Protein AF-A0A3Q4I3G1-F1 (afdb_monomer)

Mean predicted aligned error: 15.42 Å

Organism: Neolamprologus brichardi (NCBI:txid32507)

InterPro domains:
  IPR028288 SCAR/WAVE family [PTHR12902] (1-182)

Secondary structure (DSSP, 8-state):
--------S-S-SS-SPPPTT-S-HHHHHHHHHHHHHHHHHHHHHHHHHHHHHHHHHHHHHHHHHHHHHHHHHHHHHHHHHT--TTT----HHHHHHSPPP---------TTSGGG--HHHHHHHHHSPPPP-GGGGGGG-TT---GGGGT--TTHHHHHHHHHHHHHHHHHHHHHHHHHH----------------------STTHHHHHHHHHHHHTTTSSSSSSSSSSSSSSS--

Sequence (238 aa):
MPLVKRIIEPRYLCRGSLPDGVASELECVTNSTLAAVIKQLGGLSRHAEDIFGELFTEANSFYLRMNSLQERVDLLAVKVTQLDSTVEEVSLQDINMRKAFRSSTIQDQQVVSRSSIPNPALEMYQRCDKPPPLNILTAYRDDKKAGLKFYTDPSYFFSLWKEKMLQATENKRKEKRRQKVHPSIFIQPYSPTHPCIQPRSSISTLCTCLFHCLERFLNVASVTQFTANCTKSASASH

pLDDT: mean 79.56, std 21.85, range [27.33, 98.62]

Structure (mmCIF, N/CA/C/O backbone):
data_AF-A0A3Q4I3G1-F1
#
_entry.id   AF-A0A3Q4I3G1-F1
#
loop_
_atom_site.group_PDB
_atom_site.id
_atom_site.type_symbol
_atom_site.label_atom_id
_atom_site.label_alt_id
_atom_site.label_comp_id
_atom_site.label_asym_id
_atom_site.lab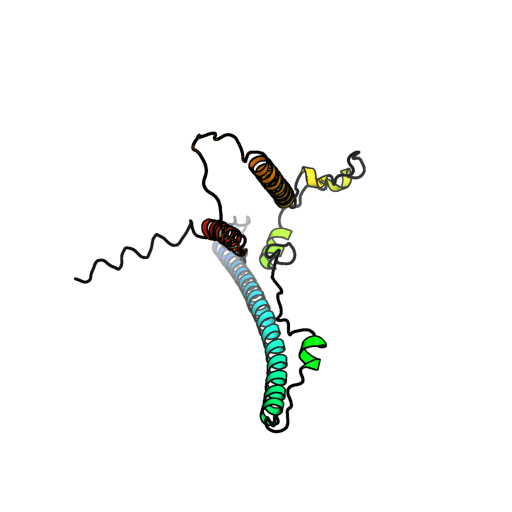el_entity_id
_atom_site.label_seq_id
_atom_site.pdbx_PDB_ins_code
_atom_site.Cartn_x
_atom_site.Cartn_y
_atom_site.Cartn_z
_atom_site.occupancy
_atom_site.B_iso_or_equiv
_atom_site.auth_seq_id
_atom_site.auth_comp_id
_atom_site.auth_asym_id
_atom_site.auth_atom_id
_atom_site.pdbx_PDB_model_num
ATOM 1 N N . MET A 1 1 ? 6.841 13.617 2.177 1.00 44.31 1 MET A N 1
ATOM 2 C CA . MET A 1 1 ? 7.804 13.397 1.076 1.00 44.31 1 MET A CA 1
ATOM 3 C C . MET A 1 1 ? 7.066 12.687 -0.055 1.00 44.31 1 MET A C 1
ATOM 5 O O . MET A 1 1 ? 6.584 11.587 0.194 1.00 44.31 1 MET A O 1
ATOM 9 N N . PRO A 1 2 ? 6.865 13.300 -1.233 1.00 50.22 2 PRO A N 1
ATOM 10 C CA . PRO A 1 2 ? 6.182 12.629 -2.333 1.00 50.22 2 PRO A CA 1
ATOM 11 C C . PRO A 1 2 ? 7.134 11.601 -2.956 1.00 50.22 2 PRO A C 1
ATOM 13 O O . PRO A 1 2 ? 8.110 11.957 -3.609 1.00 50.22 2 PRO A O 1
ATOM 16 N N . LEU A 1 3 ? 6.883 10.317 -2.706 1.00 57.69 3 LEU A N 1
ATOM 17 C CA . LEU A 1 3 ? 7.555 9.236 -3.422 1.00 57.69 3 LEU A CA 1
ATOM 18 C C . LEU A 1 3 ? 6.971 9.195 -4.836 1.00 57.69 3 LEU A C 1
ATOM 20 O O . LEU A 1 3 ? 5.753 9.097 -4.988 1.00 57.69 3 LEU A O 1
ATOM 24 N N . VAL A 1 4 ? 7.816 9.295 -5.863 1.00 59.19 4 VAL A N 1
ATOM 25 C CA . VAL A 1 4 ? 7.394 9.084 -7.253 1.00 59.19 4 VAL A CA 1
ATOM 26 C C . VAL A 1 4 ? 6.940 7.633 -7.357 1.00 59.19 4 VAL A C 1
ATOM 28 O O . VAL A 1 4 ? 7.759 6.721 -7.321 1.00 59.19 4 VAL A O 1
ATOM 31 N N . LYS A 1 5 ? 5.623 7.413 -7.389 1.00 66.94 5 LYS A N 1
ATOM 32 C CA . LYS A 1 5 ? 5.064 6.065 -7.257 1.00 66.94 5 LYS A CA 1
ATOM 33 C C . LYS A 1 5 ? 5.254 5.240 -8.526 1.00 66.94 5 LYS A C 1
ATOM 35 O O . LYS A 1 5 ? 5.417 4.040 -8.422 1.00 66.94 5 LYS A O 1
ATOM 40 N N . ARG A 1 6 ? 5.208 5.840 -9.716 1.00 82.06 6 ARG A N 1
ATOM 41 C CA . ARG A 1 6 ? 5.031 5.090 -10.967 1.00 82.06 6 ARG A CA 1
ATOM 42 C C . ARG A 1 6 ? 5.918 5.675 -12.064 1.00 82.06 6 ARG A C 1
ATOM 44 O O . ARG A 1 6 ? 5.762 6.838 -12.425 1.00 82.06 6 ARG A O 1
ATOM 51 N N . ILE A 1 7 ? 6.883 4.886 -12.536 1.00 85.69 7 ILE A N 1
ATOM 52 C CA . ILE A 1 7 ? 7.826 5.266 -13.598 1.00 85.69 7 ILE A CA 1
ATOM 53 C C . ILE A 1 7 ? 7.408 4.547 -14.881 1.00 85.69 7 ILE A C 1
ATOM 55 O O . ILE A 1 7 ? 7.110 3.354 -14.855 1.00 85.69 7 ILE A O 1
ATOM 59 N N . ILE A 1 8 ? 7.368 5.277 -15.996 1.00 90.00 8 ILE A N 1
ATOM 60 C CA . ILE A 1 8 ? 7.128 4.713 -17.326 1.00 90.00 8 ILE A CA 1
ATOM 61 C C . ILE A 1 8 ? 8.481 4.551 -18.024 1.00 90.00 8 ILE A C 1
ATOM 63 O O . ILE A 1 8 ? 9.252 5.507 -18.132 1.00 90.00 8 ILE A O 1
ATOM 67 N N . GLU A 1 9 ? 8.761 3.338 -18.492 1.00 88.50 9 GLU A N 1
ATOM 68 C CA . GLU A 1 9 ? 9.973 2.992 -19.236 1.00 88.50 9 GLU A CA 1
ATOM 69 C C . GLU A 1 9 ? 9.622 2.645 -20.694 1.00 88.50 9 GLU A C 1
ATOM 71 O O . GLU A 1 9 ? 8.592 2.010 -20.931 1.00 88.50 9 GLU A O 1
ATOM 76 N N . PRO A 1 10 ? 10.462 3.017 -21.679 1.00 92.00 10 PRO A N 1
ATOM 77 C CA . PRO A 1 10 ? 11.698 3.800 -21.563 1.00 92.00 10 PRO A CA 1
ATOM 78 C C . PRO A 1 10 ? 11.427 5.301 -21.375 1.00 92.00 10 PRO A C 1
ATOM 80 O O . PRO A 1 10 ? 10.492 5.842 -21.950 1.00 92.00 10 PRO A O 1
ATOM 83 N N . ARG A 1 11 ? 12.266 6.014 -20.608 1.00 88.12 11 ARG A N 1
ATOM 84 C CA . ARG A 1 11 ? 12.101 7.470 -20.388 1.00 88.12 11 ARG A CA 1
ATOM 85 C C . ARG A 1 11 ? 12.493 8.316 -21.604 1.00 88.12 11 ARG A C 1
ATOM 87 O O . ARG A 1 11 ? 11.951 9.399 -21.804 1.00 88.12 11 ARG A O 1
ATOM 94 N N . TYR A 1 12 ? 13.449 7.835 -22.393 1.00 90.31 12 TYR A N 1
ATOM 95 C CA . TYR A 1 12 ? 13.946 8.502 -23.592 1.00 90.31 12 TYR A CA 1
ATOM 96 C C . TYR A 1 12 ? 13.638 7.640 -24.809 1.00 90.31 12 TYR A C 1
ATOM 98 O O . TYR A 1 12 ? 13.914 6.444 -24.792 1.00 90.31 12 TYR A O 1
ATOM 106 N N . LEU A 1 13 ? 13.088 8.253 -25.854 1.00 89.06 13 LEU A N 1
ATOM 107 C CA . LEU A 1 13 ? 12.623 7.532 -27.038 1.00 89.06 13 LEU A CA 1
ATOM 108 C C . LEU A 1 13 ? 13.680 7.451 -28.152 1.00 89.06 13 LEU A C 1
ATOM 110 O O . LEU A 1 13 ? 13.726 6.460 -28.868 1.00 89.06 13 LEU A O 1
ATOM 114 N N . CYS A 1 14 ? 14.549 8.463 -28.273 1.00 83.94 14 CYS A N 1
ATOM 115 C CA . CYS A 1 14 ? 15.429 8.641 -29.442 1.00 83.94 14 CYS A CA 1
ATOM 116 C C . CYS A 1 14 ? 16.886 8.980 -29.065 1.00 83.94 14 CYS A C 1
ATOM 118 O O . CYS A 1 14 ? 17.527 9.775 -29.742 1.00 83.94 14 CYS A O 1
ATOM 120 N N . ARG A 1 15 ? 17.405 8.471 -27.936 1.00 84.56 15 ARG A N 1
ATOM 121 C CA . ARG A 1 15 ? 18.767 8.803 -27.447 1.00 84.56 15 ARG A CA 1
ATOM 122 C C . ARG A 1 15 ? 19.815 7.699 -27.651 1.00 84.56 15 ARG A C 1
ATOM 124 O O . ARG A 1 15 ? 20.942 7.860 -27.197 1.00 84.56 15 ARG A O 1
ATOM 131 N N . GLY A 1 16 ? 19.443 6.580 -28.270 1.00 81.81 16 GLY A N 1
ATOM 132 C CA . GLY A 1 16 ? 20.359 5.469 -28.544 1.00 81.81 16 GLY A CA 1
ATOM 133 C C . GLY A 1 16 ? 21.156 5.681 -29.830 1.00 81.81 16 GLY A C 1
ATOM 134 O O . GLY A 1 16 ? 20.670 6.332 -30.752 1.00 81.81 16 GLY A O 1
ATOM 135 N N . SER A 1 17 ? 22.361 5.113 -29.892 1.00 85.38 17 SER A N 1
ATOM 136 C CA . SER A 1 17 ? 23.103 4.974 -31.146 1.00 85.38 17 SER A CA 1
ATOM 137 C C . SER A 1 17 ? 22.384 3.999 -32.076 1.00 85.38 17 SER A C 1
ATOM 139 O O . SER A 1 17 ? 21.820 3.000 -31.620 1.00 85.38 17 SER A O 1
ATOM 141 N N . LEU A 1 18 ? 22.419 4.281 -33.376 1.00 87.38 18 LEU A N 1
ATOM 142 C CA . LEU A 1 18 ? 21.911 3.359 -34.383 1.00 87.38 18 LEU A CA 1
ATOM 143 C C . LEU A 1 18 ? 22.889 2.193 -34.587 1.00 87.38 18 LEU A C 1
ATOM 145 O O . LEU A 1 18 ? 24.092 2.378 -34.404 1.00 87.38 18 LEU A O 1
ATOM 149 N N . PRO A 1 19 ? 22.391 0.994 -34.929 1.00 87.31 19 PRO A N 1
ATOM 150 C CA . PRO A 1 19 ? 23.249 -0.111 -35.330 1.00 87.31 19 PRO A CA 1
ATOM 151 C C . PRO A 1 19 ? 23.923 0.174 -36.682 1.00 87.31 19 PRO A C 1
ATOM 153 O O . PRO A 1 19 ? 23.347 0.845 -37.539 1.00 87.31 19 PRO A O 1
ATOM 156 N N . ASP A 1 20 ? 25.128 -0.359 -36.881 1.00 87.94 20 ASP A N 1
ATOM 157 C CA . ASP A 1 20 ? 25.875 -0.198 -38.132 1.00 87.94 20 ASP A CA 1
ATOM 158 C C . ASP A 1 20 ? 25.196 -0.948 -39.295 1.00 87.94 20 ASP A C 1
ATOM 160 O O . ASP A 1 20 ? 24.651 -2.040 -39.119 1.00 87.94 20 ASP A O 1
ATOM 164 N N . GLY A 1 21 ? 25.252 -0.381 -40.507 1.00 88.12 21 GLY A N 1
ATOM 165 C CA . GLY A 1 21 ? 24.750 -1.029 -41.730 1.00 88.12 21 GLY A CA 1
ATOM 166 C C . GLY A 1 21 ? 23.242 -0.892 -41.987 1.00 88.12 21 GLY A C 1
ATOM 167 O O . GLY A 1 21 ? 22.682 -1.653 -42.775 1.00 88.12 21 GLY A O 1
ATOM 168 N N . VAL A 1 22 ? 22.569 0.063 -41.340 1.00 89.38 22 VAL A N 1
ATOM 169 C CA . VAL A 1 22 ? 21.143 0.348 -41.566 1.00 89.38 22 VAL A CA 1
ATOM 170 C C . VAL A 1 22 ? 20.927 1.022 -42.926 1.00 89.38 22 VAL A C 1
ATOM 172 O O . VAL A 1 22 ? 21.578 2.009 -43.249 1.00 89.38 22 VAL A O 1
ATOM 175 N N . ALA A 1 23 ? 19.962 0.522 -43.706 1.00 87.31 23 ALA A N 1
ATOM 176 C CA . ALA A 1 23 ? 19.646 1.055 -45.035 1.00 87.31 23 ALA A CA 1
ATOM 177 C C . ALA A 1 23 ? 19.057 2.482 -45.007 1.00 87.31 23 ALA A C 1
ATOM 179 O O . ALA A 1 23 ? 19.348 3.286 -45.887 1.00 87.31 23 ALA A O 1
ATOM 180 N N . SER A 1 24 ? 18.233 2.795 -44.000 1.00 93.06 24 SER A N 1
ATOM 181 C CA . SER A 1 24 ? 17.630 4.115 -43.778 1.00 93.06 24 SER A CA 1
ATOM 182 C C . SER A 1 24 ? 17.644 4.460 -42.289 1.00 93.06 24 SER A C 1
ATOM 184 O O . SER A 1 24 ? 16.860 3.931 -41.496 1.00 93.06 24 SER A O 1
ATOM 186 N N . GLU A 1 25 ? 18.558 5.345 -41.892 1.00 92.44 25 GLU A N 1
ATOM 187 C CA . GLU A 1 25 ? 18.710 5.766 -40.495 1.00 92.44 25 GLU A CA 1
ATOM 188 C C . GLU A 1 25 ? 17.431 6.417 -39.950 1.00 92.44 25 GLU A C 1
ATOM 190 O O . GLU A 1 25 ? 16.988 6.096 -38.847 1.00 92.44 25 GLU A O 1
ATOM 195 N N . LEU A 1 26 ? 16.788 7.282 -40.742 1.00 92.88 26 LEU A N 1
ATOM 196 C CA . LEU A 1 26 ? 15.572 7.992 -40.338 1.00 92.88 26 LEU A CA 1
ATOM 197 C C . LEU A 1 26 ? 14.396 7.038 -40.089 1.00 92.88 26 LEU A C 1
ATOM 199 O O . LEU A 1 26 ? 13.652 7.198 -39.116 1.00 92.88 26 LEU A O 1
ATOM 203 N N . GLU A 1 27 ? 14.232 6.042 -40.960 1.00 93.25 27 GLU A N 1
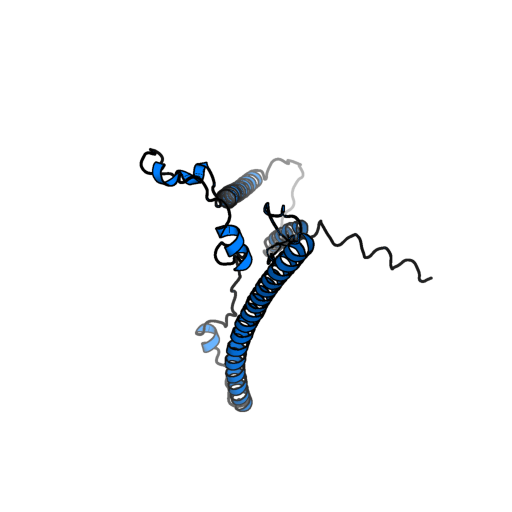ATOM 204 C CA . GLU A 1 27 ? 13.209 5.009 -40.803 1.00 93.25 27 GLU A CA 1
ATOM 205 C C . GLU A 1 27 ? 13.474 4.174 -39.546 1.00 93.25 27 GLU A C 1
ATOM 207 O O . GLU A 1 27 ? 12.564 3.955 -38.744 1.00 93.25 27 GLU A O 1
ATOM 212 N N . CYS A 1 28 ? 14.732 3.786 -39.314 1.00 91.62 28 CYS A N 1
ATOM 213 C CA . CYS A 1 28 ? 15.130 3.030 -38.130 1.00 91.62 28 CYS A CA 1
ATOM 214 C C . CYS A 1 28 ? 14.863 3.800 -36.826 1.00 91.62 28 CYS A C 1
ATOM 216 O O . CYS A 1 28 ? 14.272 3.239 -35.895 1.00 91.62 28 CYS A O 1
ATOM 218 N N . VAL A 1 29 ? 15.224 5.089 -36.762 1.00 93.69 29 VAL A N 1
ATOM 219 C CA . VAL A 1 29 ? 14.925 5.950 -35.603 1.00 93.69 29 VAL A CA 1
ATOM 220 C C . VAL A 1 29 ? 13.421 6.052 -35.397 1.00 93.69 29 VAL A C 1
ATOM 222 O O . VAL A 1 29 ? 12.948 5.887 -34.272 1.00 93.69 29 VAL A O 1
ATOM 225 N N . THR A 1 30 ? 12.654 6.295 -36.460 1.00 93.88 30 THR A N 1
ATOM 226 C CA . THR A 1 30 ? 11.202 6.490 -36.366 1.00 93.88 30 THR A CA 1
ATOM 227 C C . THR A 1 30 ? 10.511 5.216 -35.889 1.00 93.88 30 THR A C 1
ATOM 229 O O . THR A 1 30 ? 9.729 5.267 -34.941 1.00 93.88 30 THR A O 1
ATOM 232 N N . ASN A 1 31 ? 10.853 4.057 -36.452 1.00 93.69 31 ASN A N 1
ATOM 233 C CA . ASN A 1 31 ? 10.288 2.777 -36.031 1.00 93.69 31 ASN A CA 1
ATOM 234 C C . ASN A 1 31 ? 10.673 2.420 -34.582 1.00 93.69 31 ASN A C 1
ATOM 236 O O . ASN A 1 31 ? 9.822 2.019 -33.787 1.00 93.69 31 ASN A O 1
ATOM 240 N N . SER A 1 32 ? 11.932 2.650 -34.192 1.00 92.56 32 SER A N 1
ATOM 241 C CA . SER A 1 32 ? 12.393 2.439 -32.809 1.00 92.56 32 SER A CA 1
ATOM 242 C C . SER A 1 32 ? 11.671 3.355 -31.819 1.00 92.56 32 SER A C 1
ATOM 244 O O . SER A 1 32 ? 11.283 2.928 -30.730 1.00 92.56 32 SER A O 1
ATOM 246 N N . THR A 1 33 ? 11.438 4.605 -32.222 1.00 95.06 33 THR A N 1
ATOM 247 C CA . THR A 1 33 ? 10.689 5.601 -31.449 1.00 95.06 33 THR A CA 1
ATOM 248 C C . THR A 1 33 ? 9.238 5.168 -31.274 1.00 95.06 33 THR A C 1
ATOM 250 O O . THR A 1 33 ? 8.740 5.169 -30.151 1.00 95.06 33 THR A O 1
ATOM 253 N N . LEU A 1 34 ? 8.569 4.737 -32.348 1.00 96.38 34 LEU A N 1
ATOM 254 C CA . LEU A 1 34 ? 7.192 4.239 -32.294 1.00 96.38 34 LEU A CA 1
ATOM 255 C C . LEU A 1 34 ? 7.076 3.006 -31.390 1.00 96.38 34 LEU A C 1
ATOM 257 O O . LEU A 1 34 ? 6.207 2.965 -30.521 1.00 96.38 34 LEU A O 1
ATOM 261 N N . ALA A 1 35 ? 7.992 2.043 -31.512 1.00 95.12 35 ALA A N 1
ATOM 262 C CA . ALA A 1 35 ? 8.033 0.879 -30.629 1.00 95.12 35 ALA A CA 1
ATOM 263 C C . ALA A 1 35 ? 8.228 1.278 -29.153 1.00 95.12 35 ALA A C 1
ATOM 265 O O . ALA A 1 35 ? 7.596 0.713 -28.258 1.00 95.12 35 ALA A O 1
ATOM 266 N N . ALA A 1 36 ? 9.078 2.271 -28.881 1.00 95.44 36 ALA A N 1
ATOM 267 C CA . ALA A 1 36 ? 9.289 2.801 -27.539 1.00 95.44 36 ALA A CA 1
ATOM 268 C C . ALA A 1 36 ? 8.048 3.536 -26.994 1.00 95.44 36 ALA A C 1
ATOM 270 O O . ALA A 1 36 ? 7.708 3.345 -25.827 1.00 95.44 36 ALA A O 1
ATOM 271 N N . VAL A 1 37 ? 7.325 4.296 -27.824 1.00 97.00 37 VAL A N 1
ATOM 272 C CA . VAL A 1 37 ? 6.040 4.922 -27.456 1.00 97.00 37 VAL A CA 1
ATOM 273 C C . VAL A 1 37 ? 4.991 3.862 -27.123 1.00 97.00 37 VAL A C 1
ATOM 275 O O . VAL A 1 37 ? 4.319 3.972 -26.102 1.00 97.00 37 VAL A O 1
ATOM 278 N N . ILE A 1 38 ? 4.887 2.793 -27.919 1.00 97.00 38 ILE A N 1
ATOM 279 C CA . ILE A 1 38 ? 3.968 1.678 -27.637 1.00 97.00 38 ILE A CA 1
ATOM 280 C C . ILE A 1 38 ? 4.290 1.044 -26.273 1.00 97.00 38 ILE A C 1
ATOM 282 O O . ILE A 1 38 ? 3.381 0.786 -25.483 1.00 97.00 38 ILE A O 1
ATOM 286 N N . LYS A 1 39 ? 5.577 0.863 -25.940 1.00 96.12 39 LYS A N 1
ATOM 287 C CA . LYS A 1 39 ? 5.995 0.393 -24.605 1.00 96.12 39 LYS A CA 1
ATOM 288 C C . LYS A 1 39 ? 5.588 1.363 -23.493 1.00 96.12 39 LYS A C 1
ATOM 290 O O . LYS A 1 39 ? 5.083 0.915 -22.464 1.00 96.12 39 LYS A O 1
ATOM 295 N N . GLN A 1 40 ? 5.754 2.672 -23.701 1.00 96.31 40 GLN A N 1
ATOM 296 C CA . GLN A 1 40 ? 5.316 3.680 -22.732 1.00 96.31 40 GLN A CA 1
ATOM 297 C C . GLN A 1 40 ? 3.802 3.627 -22.493 1.00 96.31 40 GLN A C 1
ATOM 299 O O . GLN A 1 40 ? 3.369 3.693 -21.343 1.00 96.31 40 GLN A O 1
ATOM 304 N N . LEU A 1 41 ? 3.004 3.465 -23.554 1.00 97.19 41 LEU A N 1
ATOM 305 C CA . LEU A 1 41 ? 1.551 3.315 -23.450 1.00 97.19 41 LEU A CA 1
ATOM 306 C C . LEU A 1 41 ? 1.168 2.049 -22.676 1.00 97.19 41 LEU A C 1
ATOM 308 O O . LEU A 1 41 ? 0.315 2.123 -21.798 1.00 97.19 41 LEU A O 1
ATOM 312 N N . GLY A 1 42 ? 1.848 0.923 -22.908 1.00 96.56 42 GLY A N 1
ATOM 313 C CA . GLY A 1 42 ? 1.654 -0.291 -22.105 1.00 96.56 42 GLY A CA 1
ATOM 314 C C . GLY A 1 42 ? 1.965 -0.076 -20.618 1.00 96.56 42 GLY A C 1
ATOM 315 O O . GLY A 1 42 ? 1.194 -0.490 -19.752 1.00 96.56 42 GLY A O 1
ATOM 316 N N . GLY A 1 43 ? 3.054 0.637 -20.308 1.00 94.12 43 GLY A N 1
ATOM 317 C CA . GLY A 1 43 ? 3.388 1.029 -18.935 1.00 94.12 43 GLY A CA 1
ATOM 318 C C . GLY A 1 43 ? 2.336 1.945 -18.302 1.00 94.12 43 GLY A C 1
ATOM 319 O O . GLY A 1 43 ? 1.979 1.761 -17.141 1.00 94.12 43 GLY A O 1
ATOM 320 N N . LEU A 1 44 ? 1.801 2.901 -19.066 1.00 95.38 44 LEU A N 1
ATOM 321 C CA . LEU A 1 44 ? 0.712 3.774 -18.627 1.00 95.38 44 LEU A CA 1
ATOM 322 C C . LEU A 1 44 ? -0.569 2.983 -18.326 1.00 95.38 44 LEU A C 1
ATOM 324 O O . LEU A 1 44 ? -1.177 3.207 -17.282 1.00 95.38 44 LEU A O 1
ATOM 328 N N . SER A 1 45 ? -0.957 2.052 -19.202 1.00 97.19 45 SER A N 1
ATOM 329 C CA . SER A 1 45 ? -2.131 1.194 -19.005 1.00 97.19 45 SER A CA 1
ATOM 330 C C . SER A 1 45 ? -2.011 0.344 -17.743 1.00 97.19 45 SER A C 1
ATOM 332 O O . SER A 1 45 ? -2.948 0.319 -16.951 1.00 97.19 45 SER A O 1
ATOM 334 N N . ARG A 1 46 ? -0.844 -0.267 -17.498 1.00 93.75 46 ARG A N 1
ATOM 335 C CA . ARG A 1 46 ? -0.581 -1.007 -16.253 1.00 93.75 46 ARG A CA 1
ATOM 336 C C 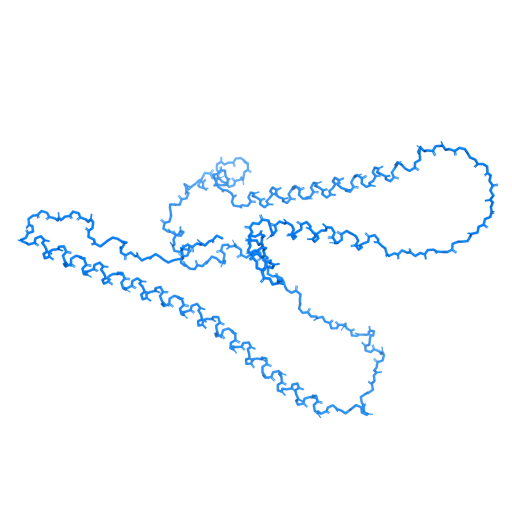. ARG A 1 46 ? -0.705 -0.110 -15.019 1.00 93.75 46 ARG A C 1
ATOM 338 O O . ARG A 1 46 ? -1.345 -0.477 -14.042 1.00 93.75 46 ARG A O 1
ATOM 345 N N . HIS A 1 47 ? -0.138 1.096 -15.064 1.00 92.75 47 HIS A N 1
ATOM 346 C CA . HIS A 1 47 ? -0.250 2.047 -13.952 1.00 92.75 47 HIS A CA 1
ATOM 347 C C . HIS A 1 47 ? -1.694 2.481 -13.692 1.00 92.75 47 HIS A C 1
ATOM 349 O O . HIS A 1 47 ? -2.061 2.703 -12.539 1.00 92.75 47 HIS A O 1
ATOM 355 N N . ALA A 1 48 ? -2.500 2.624 -14.745 1.00 95.38 48 ALA A N 1
ATOM 356 C CA . ALA A 1 48 ? -3.920 2.918 -14.620 1.00 95.38 48 ALA A CA 1
ATOM 357 C C . ALA A 1 48 ? -4.679 1.745 -13.982 1.00 95.38 48 ALA A C 1
ATOM 359 O O . ALA A 1 48 ? -5.455 1.972 -13.056 1.00 95.38 48 ALA A O 1
ATOM 360 N N . GLU A 1 49 ? -4.415 0.511 -14.421 1.00 94.81 49 GLU A N 1
ATOM 361 C CA . GLU A 1 49 ? -4.969 -0.710 -13.824 1.00 94.81 49 GLU A CA 1
ATOM 362 C C . GLU A 1 49 ? -4.673 -0.782 -12.322 1.00 94.81 49 GLU A C 1
ATOM 364 O O . GLU A 1 49 ? -5.602 -0.929 -11.532 1.00 94.81 49 GLU A O 1
ATOM 369 N N . ASP A 1 50 ? -3.419 -0.571 -11.913 1.00 92.69 50 ASP A N 1
ATOM 370 C CA . ASP A 1 50 ? -3.034 -0.583 -10.497 1.00 92.69 50 ASP A CA 1
ATOM 371 C C . ASP A 1 50 ? -3.806 0.469 -9.681 1.00 92.69 50 ASP A C 1
ATOM 373 O O . ASP A 1 50 ? -4.281 0.189 -8.580 1.00 92.69 50 ASP A O 1
ATOM 377 N N . ILE A 1 51 ? -3.950 1.694 -10.207 1.00 93.25 51 ILE A N 1
ATOM 378 C CA . ILE A 1 51 ? -4.678 2.779 -9.527 1.00 93.25 51 ILE A CA 1
ATOM 379 C C . ILE A 1 51 ? -6.156 2.423 -9.374 1.00 93.25 51 ILE A C 1
ATOM 381 O O . ILE A 1 51 ? -6.716 2.561 -8.286 1.00 93.25 51 ILE A O 1
ATOM 385 N N . PHE A 1 52 ? -6.800 1.981 -10.453 1.00 96.94 52 PHE A N 1
ATOM 386 C CA . PHE A 1 52 ? -8.218 1.643 -10.411 1.00 96.94 52 PHE A CA 1
ATOM 387 C C . PHE A 1 52 ? -8.483 0.375 -9.595 1.00 96.94 52 PHE A C 1
ATOM 389 O O . PHE A 1 52 ? -9.504 0.314 -8.916 1.00 96.94 52 PHE A O 1
ATOM 396 N N . GLY A 1 53 ? -7.556 -0.585 -9.571 1.00 95.56 53 GLY A N 1
ATOM 397 C CA . GLY A 1 53 ? -7.622 -1.768 -8.715 1.00 95.56 53 GLY A CA 1
ATOM 398 C C . GLY A 1 53 ? -7.524 -1.434 -7.223 1.00 95.56 53 GLY A C 1
ATOM 399 O O . GLY A 1 53 ? -8.320 -1.937 -6.424 1.00 95.56 53 GLY A O 1
ATOM 400 N N . GLU A 1 54 ? -6.605 -0.538 -6.839 1.00 93.62 54 GLU A N 1
ATOM 401 C CA . GLU A 1 54 ? -6.492 -0.020 -5.464 1.00 93.62 54 GLU A CA 1
ATOM 402 C C . GLU A 1 54 ? -7.791 0.690 -5.038 1.00 93.62 54 GLU A C 1
ATOM 404 O O . GLU A 1 54 ? -8.347 0.393 -3.979 1.00 93.62 54 GLU A O 1
ATOM 409 N N . LEU A 1 55 ? -8.318 1.578 -5.890 1.00 96.81 55 LEU A N 1
ATOM 410 C CA . LEU A 1 55 ? -9.572 2.293 -5.632 1.00 96.81 55 LEU A CA 1
ATOM 411 C C . LEU A 1 55 ? -10.772 1.347 -5.531 1.00 96.81 55 LEU A C 1
ATOM 413 O O . LEU A 1 55 ? -11.599 1.500 -4.635 1.00 96.81 55 LEU A O 1
ATOM 417 N N . PHE A 1 56 ? -10.862 0.367 -6.429 1.00 98.19 56 PHE A N 1
ATOM 418 C CA . PHE A 1 56 ? -11.932 -0.623 -6.428 1.00 98.19 56 PHE A CA 1
ATOM 419 C C . PHE A 1 56 ? -11.925 -1.454 -5.145 1.00 98.19 56 PHE A C 1
ATOM 421 O O . PHE A 1 56 ? -12.974 -1.651 -4.536 1.00 98.19 56 PHE A O 1
ATOM 428 N N . THR A 1 57 ? -10.750 -1.907 -4.704 1.00 97.06 57 THR A N 1
ATOM 429 C CA . THR A 1 57 ? -10.615 -2.715 -3.485 1.00 97.06 57 THR A CA 1
ATOM 430 C C . THR A 1 57 ? -11.094 -1.944 -2.254 1.00 97.06 57 THR A C 1
ATOM 432 O O . THR A 1 57 ? -11.869 -2.474 -1.454 1.00 97.06 57 THR A O 1
ATOM 435 N N . GLU A 1 58 ? -10.696 -0.675 -2.129 1.00 97.31 58 GLU A N 1
ATOM 436 C CA . GLU A 1 58 ? -11.118 0.184 -1.019 1.00 97.31 58 GLU A CA 1
ATOM 437 C C . GLU A 1 58 ? -12.621 0.500 -1.085 1.00 97.31 58 GLU A C 1
ATOM 439 O O . GLU A 1 58 ? -13.332 0.379 -0.085 1.00 97.31 58 GLU A O 1
ATOM 444 N N . ALA A 1 59 ? -13.141 0.828 -2.272 1.00 98.56 59 ALA A N 1
ATOM 445 C CA . ALA A 1 59 ? -14.566 1.080 -2.477 1.00 98.56 59 ALA A CA 1
ATOM 446 C C . ALA A 1 59 ? -15.421 -0.159 -2.171 1.00 98.56 59 ALA A C 1
ATOM 448 O O . ALA A 1 59 ? -16.481 -0.044 -1.557 1.00 98.56 59 ALA A O 1
ATOM 449 N N . ASN A 1 60 ? -14.951 -1.352 -2.536 1.00 98.44 60 ASN A N 1
ATOM 450 C CA . ASN A 1 60 ? -15.633 -2.604 -2.231 1.00 98.44 60 ASN A CA 1
ATOM 451 C C . ASN A 1 60 ? -15.625 -2.900 -0.721 1.00 98.44 60 ASN A C 1
ATOM 453 O O . ASN A 1 60 ? -16.650 -3.278 -0.158 1.00 98.44 60 ASN A O 1
ATOM 457 N N . SER A 1 61 ? -14.501 -2.663 -0.035 1.00 98.44 61 SER A N 1
ATOM 458 C CA . SER A 1 61 ? -14.426 -2.744 1.432 1.00 98.44 61 SER A CA 1
ATOM 459 C C . SER A 1 61 ? -15.427 -1.792 2.102 1.00 98.44 61 SER A C 1
ATOM 461 O O . SER A 1 61 ? -16.167 -2.185 3.010 1.00 98.44 61 SER A O 1
ATOM 463 N N . PHE A 1 62 ? -15.512 -0.551 1.611 1.00 98.50 62 PHE A N 1
ATOM 464 C CA . PHE A 1 62 ? -16.497 0.426 2.068 1.00 98.50 62 PHE A CA 1
ATOM 465 C C . PHE A 1 62 ? -17.935 -0.051 1.828 1.00 98.50 62 PHE A C 1
ATOM 467 O O . PHE A 1 62 ? -18.747 -0.016 2.751 1.00 98.50 62 PHE A O 1
ATOM 474 N N . TYR A 1 63 ? -18.234 -0.555 0.631 1.00 98.50 63 TYR A N 1
ATOM 475 C CA . TYR A 1 63 ? -19.550 -1.075 0.263 1.00 98.50 63 TYR A CA 1
ATOM 476 C C . TYR A 1 63 ? -20.009 -2.216 1.183 1.00 98.50 63 TYR A C 1
ATOM 478 O O . TYR A 1 63 ? -21.118 -2.175 1.715 1.00 98.50 63 TYR A O 1
ATOM 486 N N . LEU A 1 64 ? -19.143 -3.196 1.461 1.00 98.56 64 LEU A N 1
ATOM 487 C CA . LEU A 1 64 ? -19.468 -4.305 2.367 1.00 98.56 64 LEU A CA 1
ATOM 488 C C . LEU A 1 64 ? -19.786 -3.815 3.788 1.00 98.56 64 LEU A C 1
ATOM 490 O O . LEU A 1 64 ? -20.746 -4.271 4.415 1.00 98.56 64 LEU A O 1
ATOM 494 N N . ARG A 1 65 ? -19.009 -2.849 4.293 1.00 98.44 65 ARG A N 1
ATOM 495 C CA . ARG A 1 65 ? -19.256 -2.226 5.601 1.00 98.44 65 ARG A CA 1
ATOM 496 C C . ARG A 1 65 ? -20.560 -1.433 5.615 1.00 98.44 65 ARG A C 1
ATOM 498 O O . ARG A 1 65 ? -21.272 -1.479 6.615 1.00 98.44 65 ARG A O 1
ATOM 505 N N . MET A 1 66 ? -20.865 -0.726 4.528 1.00 98.62 66 MET A N 1
ATOM 506 C CA . MET A 1 66 ? -22.098 0.042 4.372 1.00 98.62 66 MET A CA 1
ATOM 507 C C . MET A 1 66 ? -23.319 -0.872 4.405 1.00 98.62 66 MET A C 1
ATOM 509 O O . MET A 1 66 ? -24.245 -0.596 5.156 1.00 98.62 66 MET A O 1
ATOM 513 N N . ASN A 1 67 ? -23.293 -1.992 3.682 1.00 98.44 67 ASN A N 1
ATOM 514 C CA . ASN A 1 67 ? -24.401 -2.948 3.675 1.00 98.44 67 ASN A CA 1
ATOM 515 C C . ASN A 1 67 ? -24.660 -3.544 5.062 1.00 98.44 67 ASN A C 1
ATOM 517 O O . ASN A 1 67 ? -25.796 -3.563 5.526 1.00 98.44 67 ASN A O 1
ATOM 521 N N . SER A 1 68 ? -23.600 -3.963 5.762 1.00 98.50 68 SER A N 1
ATOM 522 C CA . SER A 1 68 ? -23.726 -4.462 7.137 1.00 98.50 68 SER A CA 1
ATOM 523 C C . SER A 1 68 ? -24.258 -3.390 8.095 1.00 98.50 68 SER A C 1
ATOM 525 O O . SER A 1 68 ? -25.017 -3.688 9.018 1.00 98.50 68 SER A O 1
ATOM 527 N N . LEU A 1 69 ? -23.869 -2.129 7.897 1.00 98.56 69 LEU A N 1
ATOM 528 C CA . LEU A 1 69 ? -24.393 -1.022 8.686 1.00 98.56 69 LEU A CA 1
ATOM 529 C C . LEU A 1 69 ? -25.866 -0.745 8.364 1.00 98.56 69 LEU A C 1
ATOM 531 O O . LEU A 1 69 ? -26.635 -0.536 9.297 1.00 98.56 69 LEU A O 1
ATOM 535 N N . GLN A 1 70 ? -26.255 -0.780 7.089 1.00 98.50 70 GLN A N 1
ATOM 536 C CA . GLN A 1 70 ? -27.624 -0.533 6.640 1.00 98.50 70 GLN A CA 1
ATOM 537 C C . GLN A 1 70 ? -28.597 -1.532 7.268 1.00 98.50 70 GLN A C 1
ATOM 539 O O . GLN A 1 70 ? -29.549 -1.115 7.917 1.00 98.50 70 GLN A O 1
ATOM 544 N N . GLU A 1 71 ? -28.294 -2.831 7.204 1.00 98.44 71 GLU A N 1
ATOM 545 C CA . GLU A 1 71 ? -29.121 -3.870 7.834 1.00 98.44 71 GLU A CA 1
ATOM 546 C C . GLU A 1 71 ? -29.311 -3.612 9.339 1.00 98.44 71 GLU A C 1
ATOM 548 O O . GLU A 1 71 ? -30.410 -3.722 9.885 1.00 98.44 71 GLU A O 1
ATOM 553 N N . ARG A 1 72 ? -28.241 -3.204 10.032 1.00 98.31 72 ARG A N 1
ATOM 554 C CA . ARG A 1 72 ? -28.309 -2.868 11.461 1.00 98.31 72 ARG A CA 1
ATOM 555 C C . ARG A 1 72 ? -29.150 -1.624 11.730 1.00 98.31 72 ARG A C 1
ATOM 557 O O . ARG A 1 72 ? -29.808 -1.579 12.767 1.00 98.31 72 ARG A O 1
ATOM 564 N N . VAL A 1 73 ? -29.101 -0.625 10.850 1.00 98.56 73 VAL A N 1
ATOM 565 C CA . VAL A 1 73 ? -29.921 0.590 10.945 1.00 98.56 73 VAL A CA 1
ATOM 566 C C . VAL A 1 73 ? -31.392 0.248 10.741 1.00 98.56 73 VAL A C 1
ATOM 568 O O . VAL A 1 73 ? -32.211 0.674 11.550 1.00 98.56 73 VAL A O 1
ATOM 571 N N . ASP A 1 74 ? -31.720 -0.577 9.749 1.00 98.19 74 ASP A N 1
ATOM 572 C CA . ASP A 1 74 ? -33.099 -0.979 9.455 1.00 98.19 74 ASP A CA 1
ATOM 573 C C . ASP A 1 74 ? -33.707 -1.764 10.627 1.00 98.19 74 ASP A C 1
ATOM 575 O O . ASP A 1 74 ? -34.800 -1.453 11.108 1.00 98.19 74 ASP A O 1
ATOM 579 N N . LEU A 1 75 ? -32.958 -2.729 11.174 1.00 97.44 75 LEU A N 1
ATOM 580 C CA . LEU A 1 75 ? -33.378 -3.481 12.360 1.00 97.44 75 LEU A CA 1
ATOM 581 C C . LEU A 1 75 ? -33.516 -2.589 13.598 1.00 97.44 75 LEU A C 1
ATOM 583 O O . LEU A 1 75 ? -34.428 -2.780 14.405 1.00 97.44 75 LEU A O 1
ATOM 587 N N . LEU A 1 76 ? -32.607 -1.628 13.777 1.00 97.81 76 LEU A N 1
ATOM 588 C CA . LEU A 1 76 ? -32.683 -0.683 14.886 1.00 97.81 76 LEU A CA 1
ATOM 589 C C . LEU A 1 76 ? -33.903 0.232 14.747 1.00 97.81 76 LEU A C 1
ATOM 591 O O . LEU A 1 76 ? -34.572 0.468 15.747 1.00 97.81 76 LEU A O 1
ATOM 595 N N . ALA A 1 77 ? -34.219 0.699 13.538 1.00 97.56 77 ALA A N 1
ATOM 596 C CA . ALA A 1 77 ? -35.384 1.538 13.279 1.00 97.56 77 ALA A CA 1
ATOM 597 C C . ALA A 1 77 ? -36.678 0.828 13.696 1.00 97.56 77 ALA A C 1
ATOM 599 O O . ALA A 1 77 ? -37.460 1.395 14.457 1.00 97.56 77 ALA A O 1
ATOM 600 N N . VAL A 1 78 ? -36.851 -0.443 13.308 1.00 96.56 78 VAL A N 1
ATOM 601 C CA . VAL A 1 78 ? -38.000 -1.257 13.741 1.00 96.56 78 VAL A CA 1
ATOM 602 C C . VAL A 1 78 ? -38.048 -1.369 15.266 1.00 96.56 78 VAL A C 1
ATOM 604 O O . VAL A 1 78 ? -39.084 -1.085 15.867 1.00 96.56 78 VAL A O 1
ATOM 607 N N . LYS A 1 79 ? -36.928 -1.719 15.913 1.00 94.81 79 LYS A N 1
ATOM 608 C CA . LYS A 1 79 ? -36.872 -1.844 17.379 1.00 94.81 79 LYS A CA 1
ATOM 609 C C . LYS A 1 79 ? -37.241 -0.545 18.082 1.00 94.81 79 LYS A C 1
ATOM 611 O O . LYS A 1 79 ? -38.029 -0.585 19.013 1.00 94.81 79 LYS A O 1
ATOM 616 N N . VAL A 1 80 ? -36.719 0.590 17.619 1.00 94.62 80 VAL A N 1
ATOM 617 C CA . VAL A 1 80 ? -37.009 1.909 18.198 1.00 94.62 80 VAL A CA 1
ATOM 618 C C . VAL A 1 80 ? -38.489 2.263 18.056 1.00 94.62 80 VAL A C 1
ATOM 620 O O . VAL A 1 80 ? -39.070 2.781 19.001 1.00 94.62 80 VAL A O 1
ATOM 623 N N . THR A 1 81 ? -39.124 1.944 16.923 1.00 93.25 81 THR A N 1
ATOM 624 C CA . THR A 1 81 ? -40.566 2.199 16.735 1.00 93.25 81 THR A CA 1
ATOM 625 C C . THR A 1 81 ? -41.475 1.314 17.589 1.00 93.25 81 THR A C 1
ATOM 627 O O . THR A 1 81 ? -42.620 1.682 17.823 1.00 93.25 81 THR A O 1
ATOM 630 N N . GLN A 1 82 ? -40.984 0.160 18.047 1.00 90.62 82 GLN A N 1
ATOM 631 C CA . GLN A 1 82 ? -41.731 -0.776 18.894 1.00 90.62 82 GLN A CA 1
ATOM 632 C C . GLN A 1 82 ? -41.523 -0.531 20.397 1.00 90.62 82 GLN A C 1
ATOM 634 O O . GLN A 1 82 ? -42.132 -1.230 21.203 1.00 90.62 82 GLN A O 1
ATOM 639 N N . LEU A 1 83 ? -40.663 0.419 20.786 1.00 88.69 83 LEU A N 1
ATOM 640 C CA . LEU A 1 83 ? -40.451 0.754 22.193 1.00 88.69 83 LEU A CA 1
ATOM 641 C C . LEU A 1 83 ? -41.693 1.444 22.764 1.00 88.69 83 LEU A C 1
ATOM 643 O O . LEU A 1 83 ? -42.117 2.487 22.268 1.00 88.69 83 LEU A O 1
ATOM 647 N N . ASP A 1 84 ? -42.230 0.881 23.843 1.00 84.38 84 ASP A N 1
ATOM 648 C CA . ASP A 1 84 ? -43.287 1.491 24.643 1.00 84.38 84 ASP A CA 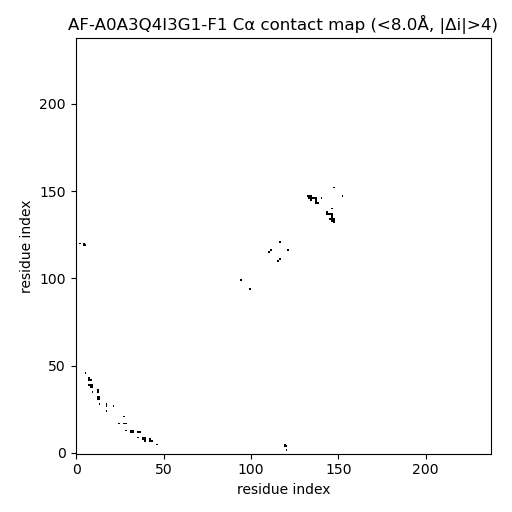1
ATOM 649 C C . ASP A 1 84 ? -42.700 1.978 25.973 1.00 84.38 84 ASP A C 1
ATOM 651 O O . ASP A 1 84 ? -42.458 1.205 26.904 1.00 84.38 84 ASP A O 1
ATOM 655 N N . SER A 1 85 ? -42.477 3.289 26.058 1.00 77.19 85 SER A N 1
ATOM 656 C CA . SER A 1 85 ? -41.902 3.942 27.235 1.00 77.19 85 SER A CA 1
ATOM 657 C C . SER A 1 85 ? -42.820 3.937 28.459 1.00 77.19 85 SER A C 1
ATOM 659 O O . SER A 1 85 ? -42.369 4.296 29.545 1.00 77.19 85 SER A O 1
ATOM 661 N N . THR A 1 86 ? -44.091 3.543 28.317 1.00 76.94 86 THR A N 1
ATOM 662 C CA . THR A 1 86 ? -45.027 3.433 29.447 1.00 76.94 86 THR A CA 1
ATOM 663 C C . THR A 1 86 ? -44.902 2.107 30.198 1.00 76.94 86 THR A C 1
ATOM 665 O O . THR A 1 86 ? -45.314 2.027 31.355 1.00 76.94 86 THR A O 1
ATOM 668 N N . VAL A 1 87 ? -44.296 1.090 29.572 1.00 74.81 87 VAL A N 1
ATOM 669 C CA . VAL A 1 87 ? -44.137 -0.270 30.119 1.00 74.81 87 VAL A CA 1
ATOM 670 C C . VAL A 1 87 ? -42.687 -0.563 30.534 1.00 74.81 87 VAL A C 1
ATOM 672 O O . VAL A 1 87 ? -42.438 -1.454 31.345 1.00 74.81 87 VAL A O 1
ATOM 675 N N . GLU A 1 88 ? -41.708 0.176 30.006 1.00 70.88 88 GLU A N 1
ATOM 676 C CA . GLU A 1 88 ? -40.285 -0.091 30.238 1.00 70.88 88 GLU A CA 1
ATOM 677 C C . GLU A 1 88 ? -39.792 0.477 31.589 1.00 70.88 88 GLU A C 1
ATOM 679 O O . GLU A 1 88 ? -39.446 1.652 31.718 1.00 70.88 88 GLU A O 1
ATOM 684 N N . GLU A 1 89 ? -39.754 -0.368 32.625 1.00 73.12 89 GLU A N 1
ATOM 685 C CA . GLU A 1 89 ? -39.242 0.001 33.952 1.00 73.12 89 GLU A CA 1
ATOM 686 C C . GLU A 1 89 ? -37.703 0.061 34.000 1.00 73.12 89 GLU A C 1
ATOM 688 O O . GLU A 1 89 ? -36.991 -0.849 33.568 1.00 73.12 89 GLU A O 1
ATOM 693 N N . VAL A 1 90 ? -37.162 1.124 34.607 1.00 72.31 90 VAL A N 1
ATOM 694 C CA . VAL A 1 90 ? -35.712 1.304 34.782 1.00 72.31 90 VAL A CA 1
ATOM 695 C C . VAL A 1 90 ? -35.224 0.533 36.014 1.00 72.31 90 VAL A C 1
ATOM 697 O O . VAL A 1 90 ? -35.405 0.969 37.152 1.00 72.31 90 VAL A O 1
ATOM 700 N N . SER A 1 91 ? -34.550 -0.600 35.800 1.00 73.94 91 SER A N 1
ATOM 701 C CA . SER A 1 91 ? -33.988 -1.415 36.886 1.00 73.94 91 SER A CA 1
ATOM 702 C C . SER A 1 91 ? -32.647 -0.877 37.403 1.00 73.94 91 SER A C 1
ATOM 704 O O . SER A 1 91 ? -31.635 -0.865 36.701 1.00 73.94 91 SER A O 1
ATOM 706 N N . LEU A 1 92 ? -32.596 -0.510 38.689 1.00 72.25 92 LEU A N 1
ATOM 707 C CA . LEU A 1 92 ? -31.354 -0.119 39.375 1.00 72.25 92 LEU A CA 1
ATOM 708 C C . LEU A 1 92 ? -30.376 -1.296 39.572 1.00 72.25 92 LEU A C 1
ATOM 710 O O . LEU A 1 92 ? -29.179 -1.076 39.763 1.00 72.25 92 LEU A O 1
ATOM 714 N N . GLN A 1 93 ? -30.852 -2.546 39.502 1.00 73.62 93 GLN A N 1
ATOM 715 C CA . GLN A 1 93 ? -29.992 -3.736 39.577 1.00 73.62 93 GLN A CA 1
ATOM 716 C C . GLN A 1 93 ? -29.115 -3.882 38.326 1.00 73.62 93 GLN A C 1
ATOM 718 O O . GLN A 1 93 ? -27.947 -4.266 38.439 1.00 73.62 93 GLN A O 1
ATOM 723 N N . ASP A 1 94 ? -29.623 -3.491 37.152 1.00 72.56 94 ASP A N 1
ATOM 724 C CA . ASP A 1 94 ? -28.864 -3.532 35.899 1.00 72.56 94 ASP A CA 1
ATOM 725 C C . ASP A 1 94 ? -27.661 -2.577 35.911 1.00 72.56 94 ASP A C 1
ATOM 727 O O . ASP A 1 94 ? -26.639 -2.875 35.294 1.00 72.56 94 ASP A O 1
ATOM 731 N N . ILE A 1 95 ? -27.733 -1.479 36.671 1.00 71.81 95 ILE A N 1
ATOM 732 C CA . ILE A 1 95 ? -26.647 -0.493 36.799 1.00 71.81 95 ILE A CA 1
ATOM 733 C C . ILE A 1 95 ? -25.419 -1.094 37.500 1.00 71.81 95 ILE A C 1
ATOM 735 O O . ILE A 1 95 ? -24.288 -0.803 37.114 1.00 71.81 95 ILE A O 1
ATOM 739 N N . ASN A 1 96 ? -25.624 -1.949 38.508 1.00 77.38 96 ASN A N 1
ATOM 740 C CA . ASN A 1 96 ? -24.527 -2.571 39.258 1.00 77.38 96 ASN A CA 1
ATOM 741 C C . ASN A 1 96 ? -24.086 -3.924 38.681 1.00 77.38 96 ASN A C 1
ATOM 743 O O . ASN A 1 96 ? -22.943 -4.329 38.895 1.00 77.38 96 ASN A O 1
ATOM 747 N N . MET A 1 97 ? -24.963 -4.631 37.958 1.00 81.88 97 MET A N 1
ATOM 748 C CA . MET A 1 97 ? -24.671 -5.973 37.440 1.00 81.88 97 MET A CA 1
ATOM 749 C C . MET A 1 97 ? -24.259 -6.014 35.965 1.00 81.88 97 MET A C 1
ATOM 751 O O . MET A 1 97 ? -23.629 -6.990 35.546 1.00 81.88 97 MET A O 1
ATOM 755 N N . ARG A 1 98 ? -24.556 -4.979 35.166 1.00 84.38 98 ARG A N 1
ATOM 756 C CA . ARG A 1 98 ? -24.110 -4.905 33.767 1.00 84.38 98 ARG A CA 1
ATOM 757 C C . ARG A 1 98 ? -22.870 -4.036 33.633 1.00 84.38 98 ARG A C 1
ATOM 759 O O . ARG A 1 98 ? -22.725 -2.982 34.245 1.00 84.38 98 ARG A O 1
ATOM 766 N N . LYS A 1 99 ? -21.955 -4.470 32.767 1.00 88.50 99 LYS A N 1
ATOM 767 C CA . LYS A 1 99 ? -20.814 -3.640 32.375 1.00 88.50 99 LYS A CA 1
ATOM 768 C C . LYS A 1 99 ? -21.320 -2.454 31.557 1.00 88.50 99 LYS A C 1
ATOM 770 O O . LYS A 1 99 ? -22.126 -2.630 30.647 1.00 88.50 99 LYS A O 1
ATOM 775 N N . ALA A 1 100 ? -20.795 -1.268 31.853 1.00 89.75 100 ALA A N 1
ATOM 776 C CA . ALA A 1 100 ? -21.080 -0.069 31.078 1.00 89.75 100 ALA A CA 1
ATOM 777 C C . ALA A 1 100 ? -20.693 -0.248 29.600 1.00 89.75 100 ALA A C 1
ATOM 779 O O . ALA A 1 100 ? -19.705 -0.920 29.282 1.00 89.75 100 ALA A O 1
ATOM 780 N N . PHE A 1 101 ? -21.445 0.403 28.712 1.00 93.12 101 PHE A N 1
ATOM 781 C CA . PHE A 1 101 ? -21.128 0.466 27.289 1.00 93.12 101 PHE A CA 1
ATOM 782 C C . PHE A 1 101 ? -19.708 1.005 27.061 1.00 93.12 101 PHE A C 1
ATOM 784 O O . PHE A 1 101 ? -19.261 1.950 27.719 1.00 93.12 101 PHE A O 1
ATOM 791 N N . ARG A 1 102 ? -18.992 0.403 26.108 1.00 95.38 102 ARG A N 1
ATOM 792 C CA . ARG A 1 102 ? -17.664 0.841 25.673 1.00 95.38 102 ARG A CA 1
ATOM 793 C C . ARG A 1 102 ? -17.655 0.982 24.161 1.00 95.38 102 ARG A C 1
ATOM 795 O O . ARG A 1 102 ? -17.973 0.037 23.444 1.00 95.38 102 ARG A O 1
ATOM 802 N N . SER A 1 103 ? -17.259 2.156 23.691 1.00 96.31 103 SER A N 1
ATOM 803 C CA . SER A 1 103 ? -16.975 2.392 22.281 1.00 96.31 103 SER A CA 1
ATOM 804 C C . SER A 1 103 ? -15.639 1.761 21.879 1.00 96.31 103 SER A C 1
ATOM 806 O O . SER A 1 103 ? -14.784 1.487 22.724 1.00 96.31 103 SER A O 1
ATOM 808 N N . SER A 1 104 ? -15.440 1.574 20.573 1.00 96.44 104 SER A N 1
ATOM 809 C CA . SER A 1 104 ? -14.133 1.193 20.031 1.00 96.44 104 SER A CA 1
ATOM 810 C C . SER A 1 104 ? -13.087 2.272 20.332 1.00 96.44 104 SER A C 1
ATOM 812 O O . SER A 1 104 ? -13.367 3.464 20.208 1.00 96.44 104 SER A O 1
ATOM 814 N N . THR A 1 105 ? -11.881 1.852 20.716 1.00 96.75 105 THR A N 1
ATOM 815 C CA . THR A 1 105 ? -10.722 2.726 20.979 1.00 96.75 105 THR A CA 1
ATOM 816 C C . THR A 1 105 ? -9.488 2.278 20.192 1.00 96.75 105 THR A C 1
ATOM 818 O O . THR A 1 105 ? -8.359 2.453 20.648 1.00 96.75 105 THR A O 1
ATOM 821 N N . ILE A 1 106 ? -9.698 1.630 19.043 1.00 97.00 106 ILE A N 1
ATOM 822 C CA . ILE A 1 106 ? -8.618 1.165 18.164 1.00 97.00 106 ILE A CA 1
ATOM 823 C C . ILE A 1 106 ? -7.846 2.380 17.631 1.00 97.00 106 ILE A C 1
ATOM 825 O O . ILE A 1 106 ? -8.447 3.385 17.256 1.00 97.00 106 ILE A O 1
ATOM 829 N N . GLN A 1 107 ? -6.515 2.286 17.622 1.00 96.12 107 GLN A N 1
ATOM 830 C CA . GLN A 1 107 ? -5.617 3.319 17.109 1.00 96.12 107 GLN A CA 1
ATOM 831 C C . GLN A 1 107 ? -4.617 2.699 16.141 1.00 96.12 107 GLN A C 1
ATOM 833 O O . GLN A 1 107 ? -3.898 1.769 16.513 1.00 96.12 107 GLN A O 1
ATOM 838 N N . ASP A 1 108 ? -4.536 3.256 14.937 1.00 94.56 108 ASP A N 1
ATOM 839 C CA . ASP A 1 108 ? -3.570 2.820 13.938 1.00 94.56 108 ASP A CA 1
ATOM 840 C C . ASP A 1 108 ? -2.161 3.273 14.325 1.00 94.56 108 ASP A C 1
ATOM 842 O O . ASP A 1 108 ? -1.904 4.436 14.646 1.00 94.56 108 ASP A O 1
ATOM 846 N N . GLN A 1 109 ? -1.226 2.329 14.309 1.00 94.19 109 GLN A N 1
ATOM 847 C CA . GLN A 1 109 ? 0.175 2.545 14.657 1.00 94.19 109 GLN A CA 1
ATOM 848 C C . GLN A 1 109 ? 1.065 1.858 13.621 1.00 94.19 109 GLN A C 1
ATOM 850 O O . GLN A 1 109 ? 0.603 1.018 12.855 1.00 94.19 109 GLN A O 1
ATOM 855 N N . GLN A 1 110 ? 2.359 2.198 13.594 1.00 91.69 110 GLN A N 1
ATOM 856 C CA . GLN A 1 110 ? 3.325 1.590 12.661 1.00 91.69 110 GLN A CA 1
ATOM 857 C C . GLN A 1 110 ? 2.920 1.747 11.176 1.00 91.69 110 GLN A C 1
ATOM 859 O O . GLN A 1 110 ? 3.127 0.854 10.354 1.00 91.69 110 GLN A O 1
ATOM 864 N N . VAL A 1 111 ? 2.374 2.916 10.818 1.00 91.12 111 VAL A N 1
ATOM 865 C CA . VAL A 1 111 ? 1.805 3.209 9.485 1.00 91.12 111 VAL A CA 1
ATOM 866 C C . VAL A 1 111 ? 2.819 3.176 8.332 1.00 91.12 111 VAL A C 1
ATOM 868 O O . VAL A 1 111 ? 2.432 3.093 7.172 1.00 91.12 111 VAL A O 1
ATOM 871 N N . VAL A 1 112 ? 4.120 3.197 8.633 1.00 90.06 112 VAL A N 1
ATOM 872 C CA . VAL A 1 112 ? 5.232 3.093 7.664 1.00 90.06 112 VAL A CA 1
ATOM 873 C C . VAL A 1 112 ? 5.984 1.761 7.778 1.00 90.06 112 VAL A C 1
ATOM 875 O O . VAL A 1 112 ? 7.179 1.674 7.496 1.00 90.06 112 VAL A O 1
ATOM 878 N N . SER A 1 113 ? 5.304 0.722 8.258 1.00 91.69 113 SER A N 1
ATOM 879 C CA . SER A 1 113 ? 5.856 -0.626 8.353 1.00 91.69 113 SER A CA 1
ATOM 880 C C . SER A 1 113 ? 6.069 -1.257 6.976 1.00 91.69 113 SER A C 1
ATOM 882 O O . SER A 1 113 ? 5.579 -0.796 5.946 1.00 91.69 113 SER A O 1
ATOM 884 N N . ARG A 1 114 ? 6.811 -2.367 6.946 1.00 90.88 114 ARG A N 1
ATOM 885 C CA . ARG A 1 114 ? 7.088 -3.070 5.692 1.00 90.88 114 ARG A CA 1
ATOM 886 C C . ARG A 1 114 ? 5.824 -3.612 5.018 1.00 90.88 114 ARG A C 1
ATOM 888 O O . ARG A 1 114 ? 5.820 -3.741 3.803 1.00 90.88 114 ARG A O 1
ATOM 895 N N . SER A 1 115 ? 4.779 -3.916 5.784 1.00 90.88 115 SER A N 1
ATOM 896 C CA . SER A 1 115 ? 3.495 -4.406 5.274 1.00 90.88 115 SER A CA 1
ATOM 897 C C . SER A 1 115 ? 2.617 -3.310 4.674 1.00 90.88 115 SER A C 1
ATOM 899 O O . SER A 1 115 ? 1.730 -3.631 3.896 1.00 90.88 115 SER A O 1
ATOM 901 N N . SER A 1 116 ? 2.849 -2.038 5.011 1.00 91.19 116 SER A N 1
ATOM 902 C CA . SER A 1 116 ? 2.091 -0.907 4.460 1.00 91.19 116 SER A CA 1
ATOM 903 C C . SER A 1 116 ? 2.768 -0.255 3.250 1.00 91.19 116 SER A C 1
ATOM 905 O O . SER A 1 116 ? 2.326 0.798 2.787 1.00 91.19 116 SER A O 1
ATOM 907 N N . ILE A 1 117 ? 3.848 -0.851 2.727 1.00 89.50 117 ILE A N 1
ATOM 908 C CA . ILE A 1 117 ? 4.520 -0.339 1.532 1.00 89.50 117 ILE A CA 1
ATOM 909 C C . ILE A 1 117 ? 3.597 -0.478 0.307 1.00 89.50 117 ILE A C 1
ATOM 911 O O . ILE A 1 117 ? 3.114 -1.576 0.034 1.00 89.50 117 ILE A O 1
ATOM 915 N N . PRO A 1 118 ? 3.363 0.599 -0.465 1.00 88.50 118 PRO A N 1
ATOM 916 C CA . PRO A 1 118 ? 2.579 0.504 -1.693 1.00 88.50 118 PRO A CA 1
ATOM 917 C C . PRO A 1 118 ? 3.261 -0.396 -2.729 1.00 88.50 118 PRO A C 1
ATOM 919 O O . PRO A 1 118 ? 4.487 -0.332 -2.872 1.00 88.50 118 PRO A O 1
ATOM 922 N N . ASN A 1 119 ? 2.478 -1.149 -3.510 1.00 87.75 119 ASN A N 1
ATOM 923 C CA . ASN A 1 119 ? 2.988 -2.060 -4.547 1.00 87.75 119 ASN A CA 1
ATOM 924 C C . ASN A 1 119 ? 4.023 -1.403 -5.478 1.00 87.75 119 ASN A C 1
ATOM 926 O O . ASN A 1 119 ? 5.108 -1.965 -5.632 1.00 87.75 119 ASN A O 1
ATOM 930 N N . PRO A 1 120 ? 3.811 -0.179 -6.003 1.00 87.81 120 PRO A N 1
ATOM 931 C CA . PRO A 1 120 ? 4.801 0.426 -6.893 1.00 87.81 120 PRO A CA 1
ATOM 932 C C . PRO A 1 120 ? 6.144 0.731 -6.203 1.00 87.81 120 PRO A C 1
ATOM 934 O O . PRO A 1 120 ? 7.218 0.580 -6.788 1.00 87.81 120 PRO A O 1
ATOM 937 N N . ALA A 1 121 ? 6.107 1.117 -4.923 1.00 88.81 121 ALA A N 1
ATOM 938 C CA . ALA A 1 121 ? 7.317 1.328 -4.132 1.00 88.81 121 ALA A CA 1
ATOM 939 C C . ALA A 1 121 ? 8.009 -0.003 -3.789 1.00 88.81 121 ALA A C 1
ATOM 941 O O . ALA A 1 121 ? 9.238 -0.056 -3.727 1.00 88.81 121 ALA A O 1
ATOM 942 N N . LEU A 1 122 ? 7.235 -1.075 -3.591 1.00 90.00 122 LEU A N 1
ATOM 943 C CA . LEU A 1 122 ? 7.756 -2.422 -3.378 1.00 90.00 122 LEU A CA 1
ATOM 944 C C . LEU A 1 122 ? 8.481 -2.951 -4.618 1.00 90.00 122 LEU A C 1
ATOM 946 O O . LEU A 1 122 ? 9.580 -3.483 -4.482 1.00 90.00 122 LEU A O 1
ATOM 950 N N . GLU A 1 123 ? 7.912 -2.763 -5.808 1.00 88.81 123 GLU A N 1
ATOM 951 C CA . GLU A 1 123 ? 8.552 -3.145 -7.070 1.00 88.81 123 GLU A CA 1
ATOM 952 C C . GLU A 1 123 ? 9.881 -2.418 -7.269 1.00 88.81 123 GLU A C 1
ATOM 954 O O . GLU A 1 123 ? 10.890 -3.044 -7.592 1.00 88.81 123 GLU A O 1
ATOM 959 N N . MET A 1 124 ? 9.911 -1.104 -7.020 1.00 88.88 124 MET A N 1
ATOM 960 C CA . MET A 1 124 ? 11.151 -0.331 -7.084 1.00 88.88 124 MET A CA 1
ATOM 961 C C . MET A 1 124 ? 12.176 -0.851 -6.072 1.00 88.88 124 MET A C 1
ATOM 963 O O . MET A 1 124 ? 13.327 -1.079 -6.433 1.00 88.88 124 MET A O 1
ATOM 967 N N . TYR A 1 125 ? 11.754 -1.108 -4.830 1.00 91.00 125 TYR A N 1
ATOM 968 C CA . TYR A 1 125 ? 12.626 -1.670 -3.799 1.00 91.00 125 TYR A CA 1
ATOM 969 C C . TYR A 1 125 ? 13.217 -3.027 -4.207 1.00 91.00 125 TYR A C 1
ATOM 971 O O . TYR A 1 125 ? 14.371 -3.307 -3.907 1.00 91.00 125 TYR A O 1
ATOM 979 N N . GLN A 1 126 ? 12.443 -3.887 -4.874 1.00 92.38 126 GLN A N 1
ATOM 980 C CA . GLN A 1 126 ? 12.902 -5.213 -5.300 1.00 92.38 126 GLN A CA 1
ATOM 981 C C . GLN A 1 126 ? 13.956 -5.160 -6.413 1.00 92.38 126 GLN A C 1
ATOM 983 O O . GLN A 1 126 ? 14.758 -6.088 -6.515 1.00 92.38 126 GLN A O 1
ATOM 988 N N . ARG A 1 127 ? 13.961 -4.094 -7.225 1.00 90.56 127 ARG A N 1
ATOM 989 C CA . ARG A 1 127 ? 14.984 -3.848 -8.254 1.00 90.56 127 ARG A CA 1
ATOM 990 C C . ARG A 1 127 ? 16.273 -3.256 -7.683 1.00 90.56 127 ARG A C 1
ATOM 992 O O . ARG A 1 127 ? 17.286 -3.276 -8.372 1.00 90.56 127 ARG A O 1
ATOM 999 N N . CYS A 1 128 ? 16.240 -2.706 -6.469 1.00 93.44 128 CYS A N 1
ATOM 1000 C CA . CYS A 1 128 ? 17.430 -2.167 -5.820 1.00 93.44 128 CYS A CA 1
ATOM 1001 C C . CYS A 1 128 ? 18.413 -3.277 -5.427 1.00 93.44 128 CYS A C 1
ATOM 1003 O O . CYS A 1 128 ? 18.018 -4.402 -5.103 1.00 93.44 128 CYS A O 1
ATOM 1005 N N . ASP A 1 129 ? 19.695 -2.916 -5.379 1.00 96.19 129 ASP A N 1
ATOM 1006 C CA . ASP A 1 129 ? 20.747 -3.814 -4.921 1.00 96.19 129 ASP A CA 1
ATOM 1007 C C . ASP A 1 129 ? 20.500 -4.265 -3.480 1.00 96.19 129 ASP A C 1
ATOM 1009 O O . ASP A 1 129 ? 20.199 -3.479 -2.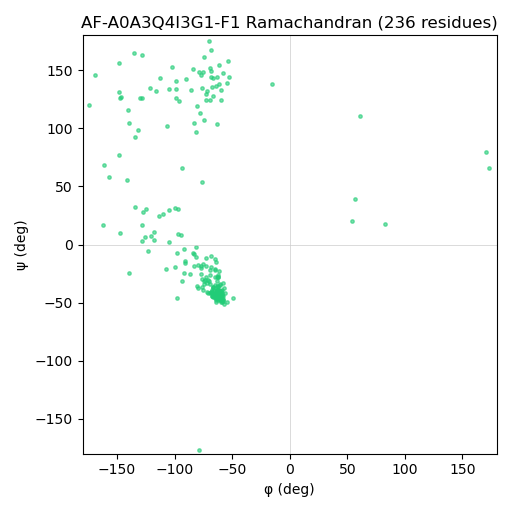574 1.00 96.19 129 ASP A O 1
ATOM 1013 N N . LYS A 1 130 ? 20.628 -5.574 -3.270 1.00 95.25 130 LYS A N 1
ATOM 1014 C CA . LYS A 1 130 ? 20.484 -6.188 -1.950 1.00 95.25 130 LYS A CA 1
ATOM 1015 C C . LYS A 1 130 ? 21.771 -5.983 -1.149 1.00 95.25 130 LYS A C 1
ATOM 1017 O O . LYS A 1 130 ? 22.855 -5.977 -1.731 1.00 95.25 130 LYS A O 1
ATOM 1022 N N . PRO A 1 131 ? 21.685 -5.868 0.188 1.00 95.81 131 PRO A N 1
ATOM 1023 C CA . PRO A 1 131 ? 22.885 -5.795 1.006 1.00 95.81 131 PRO A CA 1
ATOM 1024 C C . PRO A 1 131 ? 23.717 -7.082 0.860 1.00 95.81 131 PRO A C 1
ATOM 1026 O O . PRO A 1 131 ? 23.147 -8.150 0.599 1.00 95.81 131 PRO A O 1
ATOM 1029 N N . PRO A 1 132 ? 25.043 -7.016 1.082 1.00 96.00 132 PRO A N 1
ATOM 1030 C CA . PRO A 1 132 ? 25.888 -8.203 1.097 1.00 96.00 132 PRO A CA 1
ATOM 1031 C C . PRO A 1 132 ? 25.331 -9.272 2.055 1.00 96.00 132 PRO A C 1
ATOM 1033 O O . PRO A 1 132 ? 24.805 -8.918 3.119 1.00 96.00 132 PRO A O 1
ATOM 1036 N N . PRO A 1 133 ? 25.440 -10.576 1.732 1.00 94.88 133 PRO A N 1
ATOM 1037 C CA . PRO A 1 133 ? 24.809 -11.657 2.490 1.00 94.88 133 PRO A CA 1
ATOM 1038 C C . PRO A 1 133 ? 25.547 -11.973 3.804 1.00 94.88 133 PRO A C 1
ATOM 1040 O O . PRO A 1 133 ? 25.878 -13.116 4.093 1.00 94.88 133 PRO A O 1
ATOM 1043 N N . LEU A 1 134 ? 25.770 -10.969 4.655 1.00 95.56 134 LEU A N 1
ATOM 1044 C CA . LEU A 1 134 ? 26.527 -11.079 5.907 1.00 95.56 134 LEU A CA 1
ATOM 1045 C C . LEU A 1 134 ? 25.874 -11.993 6.949 1.00 95.56 134 LEU A C 1
ATOM 1047 O O . LEU A 1 134 ? 26.510 -12.381 7.926 1.00 95.56 134 LEU A O 1
ATOM 1051 N N . ASN A 1 135 ? 24.612 -12.372 6.741 1.00 93.69 135 ASN A N 1
ATOM 1052 C CA . ASN A 1 135 ? 23.935 -13.332 7.603 1.00 93.69 135 ASN A CA 1
ATOM 1053 C C . ASN A 1 135 ? 24.604 -14.714 7.592 1.00 93.69 135 ASN A C 1
ATOM 1055 O O . ASN A 1 135 ? 24.537 -15.389 8.616 1.00 93.69 135 ASN A O 1
ATOM 1059 N N . ILE A 1 136 ? 25.308 -15.096 6.518 1.00 95.12 136 ILE A N 1
ATOM 1060 C CA . ILE A 1 136 ? 26.059 -16.365 6.452 1.00 95.12 136 ILE A CA 1
ATOM 1061 C C . ILE A 1 136 ? 27.185 -16.433 7.495 1.00 95.12 136 ILE A C 1
ATOM 1063 O O . ILE A 1 136 ? 27.521 -17.507 7.979 1.00 95.12 136 ILE A O 1
ATOM 1067 N N . LEU A 1 137 ? 27.732 -15.278 7.889 1.00 93.94 137 LEU A N 1
ATOM 1068 C CA . LEU A 1 137 ? 28.817 -15.172 8.867 1.00 93.94 137 LEU A CA 1
ATOM 1069 C C . LEU A 1 137 ? 28.301 -15.208 10.315 1.00 93.94 137 LEU A C 1
ATOM 1071 O O . LEU A 1 137 ? 29.095 -15.281 11.246 1.00 93.94 137 LEU A O 1
ATOM 1075 N N . THR A 1 138 ? 26.980 -15.159 10.523 1.00 93.38 138 THR A N 1
ATOM 1076 C CA . THR A 1 138 ? 26.366 -15.091 11.861 1.00 93.38 138 THR A CA 1
ATOM 1077 C C . THR A 1 138 ? 26.715 -16.303 12.722 1.00 93.38 138 THR A C 1
ATOM 1079 O O . THR A 1 138 ? 26.902 -16.152 13.924 1.00 93.38 138 THR A O 1
ATOM 1082 N N . ALA A 1 139 ? 26.840 -17.490 12.118 1.00 94.44 139 ALA A N 1
ATOM 1083 C CA . ALA A 1 139 ? 27.167 -18.726 12.831 1.00 94.44 139 ALA A CA 1
ATOM 1084 C C . ALA A 1 139 ? 28.570 -18.718 13.463 1.00 94.44 139 ALA A C 1
ATOM 1086 O O . ALA A 1 139 ? 28.814 -19.450 14.415 1.00 94.44 139 ALA A O 1
ATOM 1087 N N . TYR A 1 140 ? 29.473 -17.876 12.958 1.00 93.81 140 TYR A N 1
ATOM 1088 C CA . TYR A 1 140 ? 30.863 -17.790 13.407 1.00 93.81 140 TYR A CA 1
ATOM 1089 C C . TYR A 1 140 ? 31.093 -16.669 14.430 1.00 93.81 140 TYR A C 1
ATOM 1091 O O . TYR A 1 140 ? 32.235 -16.331 14.723 1.00 93.81 140 TYR A O 1
ATOM 1099 N N . ARG A 1 141 ? 30.025 -16.039 14.935 1.00 94.00 141 ARG A N 1
ATOM 1100 C CA . ARG A 1 141 ? 30.122 -14.927 15.886 1.00 94.00 141 ARG A CA 1
ATOM 1101 C C . ARG A 1 141 ? 29.906 -15.382 17.325 1.00 94.00 141 ARG A C 1
ATOM 1103 O O . ARG A 1 141 ? 28.892 -16.005 17.632 1.00 94.00 141 ARG A O 1
ATOM 1110 N N . ASP A 1 142 ? 30.770 -14.917 18.223 1.00 95.94 142 ASP A N 1
ATOM 1111 C CA . ASP A 1 142 ? 30.671 -15.198 19.664 1.00 95.94 142 ASP A CA 1
ATOM 1112 C C . ASP A 1 142 ? 29.500 -14.466 20.344 1.00 95.94 142 ASP A C 1
ATOM 1114 O O . ASP A 1 142 ? 28.905 -14.957 21.302 1.00 95.94 142 ASP A O 1
ATOM 1118 N N . ASP A 1 143 ? 29.127 -13.287 19.835 1.00 93.38 143 ASP A N 1
ATOM 1119 C CA . ASP A 1 143 ? 28.111 -12.415 20.438 1.00 93.38 143 ASP A CA 1
ATOM 1120 C C . ASP A 1 143 ? 26.660 -12.800 20.103 1.00 93.38 143 ASP A C 1
ATOM 1122 O O . ASP A 1 143 ? 25.728 -12.150 20.585 1.00 93.38 143 ASP A O 1
ATOM 1126 N N . LYS A 1 144 ? 26.455 -13.841 19.281 1.00 87.62 144 LYS A N 1
ATOM 1127 C CA . LYS A 1 144 ? 25.144 -14.319 18.794 1.00 87.62 144 LYS A CA 1
ATOM 1128 C C . LYS A 1 144 ? 24.287 -13.234 18.125 1.00 87.62 144 LYS A C 1
ATOM 1130 O O . LYS A 1 144 ? 23.066 -13.375 18.018 1.00 87.62 144 LYS A O 1
ATOM 1135 N N . LYS A 1 145 ? 24.897 -12.135 17.671 1.00 91.62 145 LYS A N 1
ATOM 1136 C CA . LYS A 1 145 ? 24.193 -11.057 16.967 1.00 91.62 145 LYS A CA 1
ATOM 1137 C C . LYS A 1 145 ? 24.190 -11.332 15.469 1.00 91.62 145 LYS A C 1
ATOM 1139 O O . LYS A 1 145 ? 25.180 -11.790 14.912 1.00 91.62 145 LYS A O 1
ATOM 1144 N N . ALA A 1 146 ? 23.081 -11.010 14.803 1.00 93.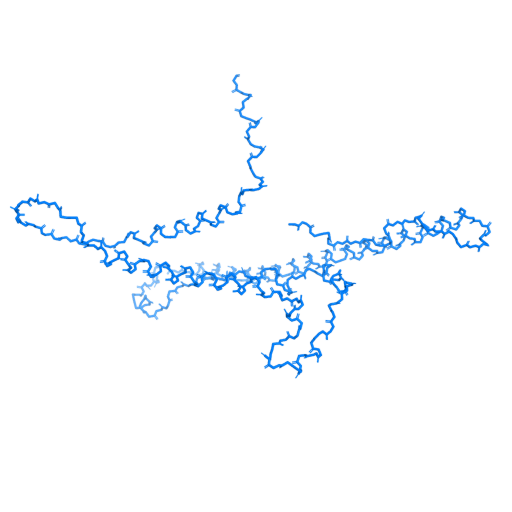12 146 ALA A N 1
ATOM 1145 C CA . ALA A 1 146 ? 22.971 -11.152 13.354 1.00 93.12 146 ALA A CA 1
ATOM 1146 C C . ALA A 1 146 ? 24.032 -10.298 12.642 1.00 93.12 146 ALA A C 1
ATOM 1148 O O . ALA A 1 146 ? 24.077 -9.083 12.847 1.00 93.12 146 ALA A O 1
ATOM 1149 N N . GLY A 1 147 ? 24.847 -10.921 11.784 1.00 94.00 147 GLY A N 1
ATOM 1150 C CA . GLY A 1 147 ? 25.945 -10.242 11.088 1.00 94.00 147 GLY A CA 1
ATOM 1151 C C . GLY A 1 147 ? 25.472 -9.037 10.271 1.00 94.00 147 GLY A C 1
ATOM 1152 O O . GLY A 1 147 ? 26.104 -7.984 10.292 1.00 94.00 147 GLY A O 1
ATOM 1153 N N . LEU A 1 148 ? 24.299 -9.142 9.637 1.00 95.75 148 LEU A N 1
ATOM 1154 C CA . LEU A 1 148 ? 23.736 -8.053 8.839 1.00 95.75 148 LEU A CA 1
ATOM 1155 C C . LEU A 1 148 ? 23.405 -6.798 9.662 1.00 95.75 148 LEU A C 1
ATOM 1157 O O . LEU A 1 148 ? 23.501 -5.702 9.119 1.00 95.75 148 LEU A O 1
ATOM 1161 N N . LYS A 1 149 ? 23.096 -6.919 10.962 1.00 95.50 149 LYS A N 1
ATOM 1162 C CA . LYS A 1 149 ? 22.791 -5.755 11.817 1.00 95.50 149 LYS A CA 1
ATOM 1163 C C . LYS A 1 149 ? 23.982 -4.815 12.011 1.00 95.50 149 LYS A C 1
ATOM 1165 O O . LYS A 1 149 ? 23.779 -3.649 12.322 1.00 95.50 149 LYS A O 1
ATOM 1170 N N . PHE A 1 150 ? 25.208 -5.296 11.800 1.00 94.56 150 PHE A N 1
ATOM 1171 C CA . PHE A 1 150 ? 26.409 -4.453 11.812 1.00 94.56 150 PHE A CA 1
ATOM 1172 C C . PHE A 1 150 ? 26.570 -3.625 10.532 1.00 94.56 150 PHE A C 1
ATOM 1174 O O . PHE A 1 150 ? 27.304 -2.644 10.534 1.00 94.56 150 PHE A O 1
ATOM 1181 N N . TYR A 1 151 ? 25.884 -4.007 9.452 1.00 96.62 151 TYR A N 1
ATOM 1182 C CA . TYR A 1 151 ? 25.851 -3.266 8.192 1.00 96.62 151 TYR A CA 1
ATOM 1183 C C . TYR A 1 151 ? 24.599 -2.390 8.084 1.00 96.62 151 TYR A C 1
ATOM 1185 O O . TYR A 1 151 ? 24.680 -1.218 7.729 1.00 96.62 151 TYR A O 1
ATOM 1193 N N . THR A 1 152 ? 23.428 -2.942 8.411 1.00 96.12 152 THR A N 1
ATOM 1194 C CA . THR A 1 152 ? 22.149 -2.227 8.397 1.00 96.12 152 THR A CA 1
ATOM 1195 C C . THR A 1 152 ? 21.215 -2.748 9.489 1.00 96.12 152 THR A C 1
ATOM 1197 O O . THR A 1 152 ? 20.930 -3.944 9.569 1.00 96.12 152 THR A O 1
ATOM 1200 N N . ASP A 1 153 ? 20.715 -1.846 10.336 1.00 96.00 153 ASP A N 1
ATOM 1201 C CA . ASP A 1 153 ? 19.731 -2.159 11.375 1.00 96.00 153 ASP A CA 1
ATOM 1202 C C . ASP A 1 1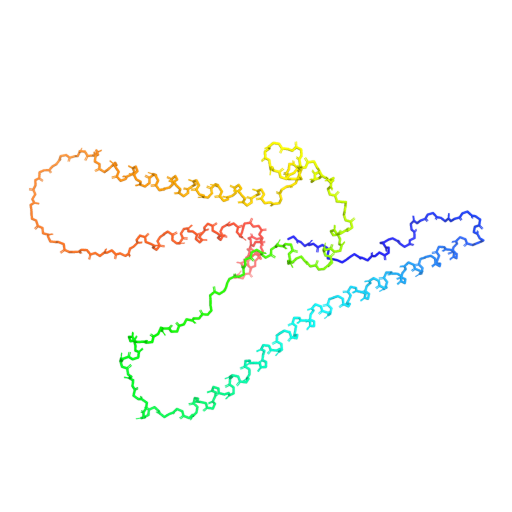53 ? 18.568 -1.150 11.355 1.00 96.00 153 ASP A C 1
ATOM 1204 O O . ASP A 1 153 ? 18.661 -0.072 11.950 1.00 96.00 153 ASP A O 1
ATOM 1208 N N . PRO A 1 154 ? 17.433 -1.498 10.721 1.00 94.38 154 PRO A N 1
ATOM 1209 C CA . PRO A 1 154 ? 16.244 -0.646 10.711 1.00 94.38 154 PRO A CA 1
ATOM 1210 C C . PRO A 1 154 ? 15.655 -0.380 12.106 1.00 94.38 154 PRO A C 1
ATOM 1212 O O . PRO A 1 154 ? 14.958 0.614 12.302 1.00 94.38 154 PRO A O 1
ATOM 1215 N N . SER A 1 155 ? 15.924 -1.249 13.089 1.00 95.25 155 SER A N 1
ATOM 1216 C CA . SER A 1 155 ? 15.398 -1.125 14.456 1.00 95.25 155 SER A CA 1
ATOM 1217 C C . SER A 1 155 ? 16.225 -0.200 15.354 1.00 95.25 155 SER A C 1
ATOM 1219 O O . SER A 1 155 ? 15.792 0.127 16.466 1.00 95.25 155 SER A O 1
ATOM 1221 N N . TYR A 1 156 ? 17.386 0.257 14.873 1.00 96.62 156 TYR A N 1
ATOM 1222 C CA . TYR A 1 156 ? 18.335 1.065 15.633 1.00 96.62 156 TYR A CA 1
ATOM 1223 C C . TYR A 1 156 ? 17.707 2.353 16.181 1.00 96.62 156 TYR A C 1
ATOM 1225 O O . TYR A 1 156 ? 17.755 2.607 17.384 1.00 96.62 156 TYR A O 1
ATOM 1233 N N . PHE A 1 157 ? 17.038 3.132 15.323 1.00 96.75 157 PHE A N 1
ATOM 1234 C CA . PHE A 1 157 ? 16.436 4.412 15.714 1.00 96.75 157 PHE A CA 1
ATOM 1235 C C . PHE A 1 157 ? 15.381 4.255 16.809 1.00 96.75 157 PHE A C 1
ATOM 1237 O O . PHE A 1 157 ? 15.376 5.008 17.782 1.00 96.75 157 PHE A O 1
ATOM 1244 N N . PHE A 1 158 ? 14.505 3.258 16.670 1.00 96.50 158 PHE A N 1
ATOM 1245 C CA . PHE A 1 158 ? 13.479 2.982 17.669 1.00 96.50 158 PHE A CA 1
ATOM 1246 C C . PHE A 1 158 ? 14.094 2.523 18.994 1.00 96.50 158 PHE A C 1
ATOM 1248 O O . PHE A 1 158 ? 13.676 2.984 20.055 1.00 96.50 158 PHE A O 1
ATOM 1255 N N . SER A 1 159 ? 15.106 1.655 18.939 1.00 96.81 159 SER A N 1
ATOM 1256 C CA . SER A 1 159 ? 15.791 1.141 20.129 1.00 96.81 159 SER A CA 1
ATOM 1257 C C . SER A 1 159 ? 16.476 2.264 20.910 1.00 96.81 159 SER A C 1
ATOM 1259 O O . SER A 1 159 ? 16.249 2.397 22.113 1.00 96.81 159 SER A O 1
ATOM 1261 N N . LEU A 1 160 ? 17.218 3.130 20.213 1.00 97.31 160 LEU A N 1
ATOM 1262 C CA . LEU A 1 160 ? 17.884 4.292 20.802 1.00 97.31 160 LEU A CA 1
ATOM 1263 C C . LEU A 1 160 ? 16.877 5.286 21.398 1.00 97.31 160 LEU A C 1
ATOM 1265 O O . LEU A 1 160 ? 17.052 5.789 22.510 1.00 97.31 160 LEU A O 1
ATOM 1269 N N . TRP A 1 161 ? 15.791 5.564 20.673 1.00 97.56 161 TRP A N 1
ATOM 1270 C CA . TRP A 1 161 ? 14.722 6.430 21.164 1.00 97.56 161 TRP A CA 1
ATOM 1271 C C . TRP A 1 161 ? 14.076 5.864 22.434 1.00 97.56 161 TRP A C 1
ATOM 1273 O O . TRP A 1 161 ? 13.934 6.585 23.423 1.00 97.56 161 TRP A O 1
ATOM 1283 N N . LYS A 1 162 ? 13.734 4.571 22.436 1.00 97.75 162 LYS A N 1
ATOM 1284 C CA . LYS A 1 162 ? 13.124 3.882 23.579 1.00 97.75 162 LYS A CA 1
ATOM 1285 C C . LYS A 1 162 ? 14.014 3.973 24.817 1.00 97.75 162 LYS A C 1
ATOM 1287 O O . LYS A 1 162 ? 13.525 4.321 25.891 1.00 97.75 162 LYS A O 1
ATOM 1292 N N . GLU A 1 163 ? 15.305 3.690 24.666 1.00 97.81 163 GLU A N 1
ATOM 1293 C CA . GLU A 1 163 ? 16.285 3.791 25.750 1.00 97.81 163 GLU A CA 1
ATOM 1294 C C . GLU A 1 163 ? 16.328 5.209 26.333 1.00 97.81 163 GLU A C 1
ATOM 1296 O O . GLU A 1 163 ? 16.164 5.395 27.542 1.00 97.81 163 GLU A O 1
ATOM 1301 N N . LYS A 1 164 ? 16.424 6.226 25.467 1.00 97.44 164 LYS A N 1
ATOM 1302 C CA . LYS A 1 164 ? 16.432 7.636 25.876 1.00 97.44 164 LYS A CA 1
ATOM 1303 C C . LYS A 1 164 ? 15.158 8.036 26.626 1.00 97.44 164 LYS A C 1
ATOM 1305 O O . LYS A 1 164 ? 15.229 8.778 27.606 1.00 97.44 164 LYS A O 1
ATOM 1310 N N . MET A 1 165 ? 13.988 7.560 26.193 1.00 97.38 165 MET A N 1
ATOM 1311 C CA . MET A 1 165 ? 12.710 7.861 26.853 1.00 97.38 165 MET A CA 1
ATOM 1312 C C . MET A 1 165 ? 12.600 7.213 28.236 1.00 97.38 165 MET A C 1
ATOM 1314 O O . MET A 1 165 ? 12.147 7.860 29.187 1.00 97.38 165 MET A O 1
ATOM 1318 N N . LEU A 1 166 ? 13.055 5.967 28.383 1.00 97.62 166 LEU A N 1
ATOM 1319 C CA . LEU A 1 166 ? 13.099 5.287 29.679 1.00 97.62 166 LEU A CA 1
ATOM 1320 C C . LEU A 1 166 ? 14.060 5.991 30.642 1.00 97.62 166 LEU A C 1
ATOM 1322 O O . LEU A 1 166 ? 13.691 6.272 31.785 1.00 97.62 166 LEU A O 1
ATOM 1326 N N . GLN A 1 167 ? 15.250 6.363 30.165 1.00 96.81 167 GLN A N 1
ATOM 1327 C CA . GLN A 1 167 ? 16.233 7.096 30.960 1.00 96.81 167 GLN A CA 1
ATOM 1328 C C . GLN A 1 167 ? 15.698 8.466 31.404 1.00 96.81 167 GLN A C 1
ATOM 1330 O O . GLN A 1 167 ? 15.801 8.824 32.578 1.00 96.81 167 GLN A O 1
ATOM 1335 N N . ALA A 1 168 ? 15.065 9.219 30.499 1.00 96.25 168 ALA A N 1
ATOM 1336 C CA . ALA A 1 168 ? 14.446 10.503 30.823 1.00 96.25 168 ALA A CA 1
ATOM 1337 C C . ALA A 1 168 ? 13.328 10.362 31.872 1.00 96.25 168 ALA A C 1
ATOM 1339 O O . ALA A 1 168 ? 13.216 11.190 32.780 1.00 96.25 168 ALA A O 1
ATOM 1340 N N . THR A 1 169 ? 12.529 9.295 31.781 1.00 96.62 169 THR A N 1
ATOM 1341 C CA . THR A 1 169 ? 11.458 8.991 32.742 1.00 96.62 169 THR A CA 1
ATOM 1342 C C . THR A 1 169 ? 12.022 8.709 34.134 1.00 96.62 169 THR A C 1
ATOM 1344 O O . THR A 1 169 ? 11.545 9.274 35.122 1.00 96.62 169 THR A O 1
ATOM 1347 N N . GLU A 1 170 ? 13.076 7.896 34.222 1.00 95.56 170 GLU A N 1
ATOM 1348 C CA . GLU A 1 170 ? 13.717 7.569 35.497 1.00 95.56 170 GLU A CA 1
ATOM 1349 C C . GLU A 1 170 ? 14.435 8.782 36.105 1.00 95.56 170 GLU A C 1
ATOM 1351 O O . GLU A 1 170 ? 14.294 9.055 37.298 1.00 95.56 170 GLU A O 1
ATOM 1356 N N . ASN A 1 171 ? 15.121 9.588 35.291 1.00 94.81 171 ASN A N 1
ATOM 1357 C CA . ASN A 1 171 ? 15.748 10.831 35.747 1.00 94.81 171 ASN A CA 1
ATOM 1358 C C . ASN A 1 171 ? 14.706 11.809 36.309 1.00 94.81 171 ASN A C 1
ATOM 1360 O O . ASN A 1 171 ? 14.887 12.341 37.405 1.00 94.81 171 ASN A O 1
ATOM 1364 N N . LYS A 1 172 ? 13.563 11.974 35.627 1.00 95.50 172 LYS A N 1
ATOM 1365 C CA . LYS A 1 172 ? 12.449 12.807 36.109 1.00 95.50 172 LYS A CA 1
ATOM 1366 C C . LYS A 1 172 ? 11.858 12.282 37.422 1.00 95.50 172 LYS A C 1
ATOM 1368 O O . LYS A 1 172 ? 11.460 13.070 38.280 1.00 95.50 172 LYS A O 1
ATOM 1373 N N . ARG A 1 173 ? 11.806 10.958 37.610 1.00 93.44 173 ARG A N 1
ATOM 1374 C CA . ARG A 1 173 ? 11.365 10.327 38.865 1.00 93.44 173 ARG A CA 1
ATOM 1375 C C . ARG A 1 173 ? 12.349 10.582 40.010 1.00 93.44 173 ARG A C 1
ATOM 1377 O O . ARG A 1 173 ? 11.908 10.912 41.112 1.00 93.44 173 ARG A O 1
ATOM 1384 N N . LYS A 1 174 ? 13.655 10.441 39.764 1.00 93.50 174 LYS A N 1
ATOM 1385 C CA . LYS A 1 174 ? 14.720 10.697 40.751 1.00 93.50 174 LYS A CA 1
ATOM 1386 C C . LYS A 1 174 ? 14.777 12.167 41.158 1.00 93.50 174 LYS A C 1
ATOM 1388 O O . LYS A 1 174 ? 14.847 12.455 42.348 1.00 93.50 174 LYS A O 1
ATOM 1393 N N . GLU A 1 175 ? 14.649 13.080 40.202 1.00 91.00 175 GLU A N 1
ATOM 1394 C CA . GLU A 1 175 ? 14.635 14.522 40.461 1.00 91.00 175 GLU A CA 1
ATOM 1395 C C . GLU A 1 175 ? 13.452 14.933 41.353 1.00 91.00 175 GLU A C 1
ATOM 1397 O O . GLU A 1 175 ? 13.636 15.583 42.379 1.00 91.00 175 GLU A O 1
ATOM 1402 N N . LYS A 1 176 ? 12.243 14.419 41.075 1.00 91.00 176 LYS A N 1
ATOM 1403 C CA . LYS A 1 176 ? 11.076 14.613 41.956 1.00 91.00 176 LYS A CA 1
ATOM 1404 C C . LYS A 1 176 ? 11.296 14.093 43.380 1.00 91.00 176 LYS A C 1
ATOM 1406 O O . LYS A 1 176 ? 10.717 14.638 44.316 1.00 91.00 176 LYS A O 1
ATOM 1411 N N . ARG A 1 177 ? 12.076 13.021 43.567 1.00 88.00 177 ARG A N 1
ATOM 1412 C CA . ARG A 1 177 ? 12.428 12.522 44.908 1.00 88.00 177 ARG A CA 1
ATOM 1413 C C . ARG A 1 177 ? 13.407 13.464 45.608 1.00 88.00 177 ARG A C 1
ATOM 1415 O O . ARG A 1 177 ? 13.196 13.748 46.777 1.00 88.00 177 ARG A O 1
ATOM 1422 N N . ARG A 1 178 ? 14.412 13.989 44.900 1.00 85.88 178 ARG A N 1
ATOM 1423 C CA . ARG A 1 178 ? 15.387 14.953 45.446 1.00 85.88 178 ARG A CA 1
ATOM 1424 C C . ARG A 1 178 ? 14.724 16.260 45.883 1.00 85.88 178 ARG A C 1
ATOM 1426 O O . ARG A 1 178 ? 14.958 16.709 46.996 1.00 85.88 178 ARG A O 1
ATOM 1433 N N . GLN A 1 179 ? 13.807 16.796 45.077 1.00 77.88 179 GLN A N 1
ATOM 1434 C CA . GLN A 1 179 ? 13.036 18.000 45.423 1.00 77.88 179 GLN A CA 1
ATOM 1435 C C . GLN A 1 179 ? 12.133 17.801 46.654 1.00 77.88 179 GLN A C 1
ATOM 1437 O O . GLN A 1 179 ? 11.941 18.727 47.432 1.00 77.88 179 GLN A O 1
ATOM 1442 N N . LYS A 1 180 ? 11.625 16.580 46.883 1.00 74.94 180 LYS A N 1
ATOM 1443 C CA . LYS A 1 180 ? 10.859 16.228 48.094 1.00 74.94 180 LYS A CA 1
ATOM 1444 C C . LYS A 1 180 ? 11.711 16.041 49.353 1.00 74.94 180 LYS A C 1
ATOM 1446 O O . LYS A 1 180 ? 11.142 16.037 50.436 1.00 74.94 180 LYS A O 1
ATOM 1451 N N . VAL A 1 181 ? 13.026 15.859 49.222 1.00 61.22 181 VAL A N 1
ATOM 1452 C CA . VAL A 1 181 ? 13.975 15.757 50.350 1.00 61.22 181 VAL A CA 1
ATOM 1453 C C . VAL A 1 181 ? 14.540 17.133 50.734 1.00 61.22 181 VAL A C 1
ATOM 1455 O O . VAL A 1 181 ? 15.040 17.302 51.838 1.00 61.22 181 VAL A O 1
ATOM 1458 N N . HIS A 1 182 ? 14.369 18.143 49.875 1.00 52.91 182 HIS A N 1
ATOM 1459 C CA . HIS A 1 182 ? 14.756 19.531 50.130 1.00 52.91 182 HIS A CA 1
ATOM 1460 C C . HIS A 1 182 ? 13.649 20.495 50.647 1.00 52.91 182 HIS A C 1
ATOM 1462 O O . HIS A 1 182 ? 13.750 21.688 50.364 1.00 52.91 182 HIS A O 1
ATOM 1468 N N . PRO A 1 183 ? 12.604 20.101 51.412 1.00 52.47 183 PRO A N 1
ATOM 1469 C CA . PRO A 1 183 ? 11.685 21.066 52.000 1.00 52.47 183 PRO A CA 1
ATOM 1470 C C . PRO A 1 183 ? 12.123 21.442 53.425 1.00 52.47 183 PRO A C 1
ATOM 1472 O O . PRO A 1 183 ? 11.407 21.101 54.352 1.00 52.47 183 PRO A O 1
ATOM 1475 N N . SER A 1 184 ? 13.275 22.108 53.620 1.00 49.91 184 SER A N 1
ATOM 1476 C CA . SER A 1 184 ? 13.589 22.853 54.869 1.00 49.91 184 SER A CA 1
ATOM 1477 C C . SER A 1 184 ? 15.046 23.340 54.945 1.00 49.91 184 SER A C 1
ATOM 1479 O O . SER A 1 184 ? 15.836 22.731 55.654 1.00 49.91 184 SER A O 1
ATOM 1481 N N . ILE A 1 185 ? 15.404 24.447 54.283 1.00 45.16 185 ILE A N 1
ATOM 1482 C CA . ILE A 1 185 ? 16.305 25.472 54.860 1.00 45.16 185 ILE A CA 1
ATOM 1483 C C . ILE A 1 185 ? 15.872 26.827 54.281 1.00 45.16 185 ILE A C 1
ATOM 1485 O O . ILE A 1 185 ? 16.475 27.360 53.358 1.00 45.16 185 ILE A O 1
ATOM 1489 N N . PHE A 1 186 ? 14.784 27.377 54.807 1.00 39.97 186 PHE A N 1
ATOM 1490 C CA . PHE A 1 186 ? 14.622 28.826 54.863 1.00 39.97 186 PHE A CA 1
ATOM 1491 C C . PHE A 1 186 ? 14.115 29.135 56.267 1.00 39.97 186 PHE A C 1
ATOM 1493 O O . PHE A 1 186 ? 12.932 29.005 56.567 1.00 39.97 186 PHE A O 1
ATOM 1500 N N . ILE A 1 187 ? 15.058 29.416 57.164 1.00 40.12 187 ILE A N 1
ATOM 1501 C CA . ILE A 1 187 ? 14.761 29.981 58.473 1.00 40.12 187 ILE A CA 1
ATOM 1502 C C . ILE A 1 187 ? 14.509 31.469 58.227 1.00 40.12 187 ILE A C 1
ATOM 1504 O O . ILE A 1 187 ? 15.429 32.197 57.863 1.00 40.12 187 ILE A O 1
ATOM 1508 N N . GLN A 1 188 ? 13.277 31.922 58.439 1.00 33.00 188 GLN A N 1
ATOM 1509 C CA . GLN A 1 188 ? 13.027 33.293 58.877 1.00 33.00 188 GLN A CA 1
ATOM 1510 C C . GLN A 1 188 ? 12.269 33.237 60.209 1.00 33.00 188 GLN A C 1
ATOM 1512 O O . GLN A 1 188 ? 11.350 32.426 60.340 1.00 33.00 188 GLN A O 1
ATOM 1517 N N . PRO A 1 189 ? 12.664 34.039 61.214 1.00 44.53 189 PRO A N 1
ATOM 1518 C CA . PRO A 1 189 ? 12.045 34.014 62.530 1.00 44.53 189 PRO A CA 1
ATOM 1519 C C . PRO A 1 189 ? 10.814 34.926 62.530 1.00 44.53 189 PRO A C 1
ATOM 1521 O O . PRO A 1 189 ? 10.930 36.053 62.073 1.00 44.53 189 PRO A O 1
ATOM 1524 N N . TYR A 1 190 ? 9.667 34.482 63.050 1.00 30.53 190 TYR A N 1
ATOM 1525 C CA . TYR A 1 190 ? 8.754 35.314 63.853 1.00 30.53 190 TYR A CA 1
ATOM 1526 C C . TYR A 1 190 ? 7.667 34.450 64.528 1.00 30.53 190 TYR A C 1
ATOM 1528 O O . TYR A 1 190 ? 7.250 33.415 64.016 1.00 30.53 190 TYR A O 1
ATOM 1536 N N . SER A 1 191 ? 7.300 34.896 65.727 1.00 31.19 191 SER A N 1
ATOM 1537 C CA . SER A 1 191 ? 6.551 34.266 66.829 1.00 31.19 191 SER A CA 1
ATOM 1538 C C . SER A 1 191 ? 5.036 34.011 66.575 1.00 31.19 191 SER A C 1
ATOM 1540 O O . SER A 1 191 ? 4.526 34.393 65.524 1.00 31.19 191 SER A O 1
ATOM 1542 N N . PRO A 1 192 ? 4.303 33.343 67.504 1.00 49.25 192 PRO A N 1
ATOM 1543 C CA . PRO A 1 192 ? 3.182 32.443 67.200 1.00 49.25 192 PRO A CA 1
ATOM 1544 C C . PRO A 1 192 ? 1.778 33.034 67.418 1.00 49.25 192 PRO A C 1
ATOM 1546 O O . PRO A 1 192 ? 1.576 33.803 68.352 1.00 49.25 192 PRO A O 1
ATOM 1549 N N . THR A 1 193 ? 0.782 32.526 66.679 1.00 33.03 193 THR A N 1
ATOM 1550 C CA . THR A 1 193 ? -0.628 32.442 67.118 1.00 33.03 193 THR A CA 1
ATOM 1551 C C . THR A 1 193 ? -1.334 31.211 66.509 1.00 33.03 193 THR A C 1
ATOM 1553 O O . THR A 1 193 ? -1.234 30.925 65.319 1.00 33.03 193 THR A O 1
ATOM 1556 N N . HIS A 1 194 ? -2.017 30.440 67.363 1.00 33.38 194 HIS A N 1
ATOM 1557 C CA . HIS A 1 194 ? -2.903 29.299 67.050 1.00 33.38 194 HIS A CA 1
ATOM 1558 C C . HIS A 1 194 ? -4.307 29.777 66.573 1.00 33.38 194 HIS A C 1
ATOM 1560 O O . HIS A 1 194 ? -4.588 30.968 66.676 1.00 33.38 194 HIS A O 1
ATOM 1566 N N . PRO A 1 195 ? -5.290 28.889 66.290 1.00 56.97 195 PRO A N 1
ATOM 1567 C CA . PRO A 1 195 ? -5.366 27.838 65.260 1.00 56.97 195 PRO A CA 1
ATOM 1568 C C . PRO A 1 195 ? -6.683 27.958 64.435 1.00 56.97 195 PRO A C 1
ATOM 1570 O O . PRO A 1 195 ? -7.639 28.548 64.921 1.00 56.97 195 PRO A O 1
ATOM 1573 N N . CYS A 1 196 ? -6.812 27.337 63.248 1.00 27.33 196 CYS A N 1
ATOM 1574 C CA . CYS A 1 196 ? -8.099 26.754 62.795 1.00 27.33 196 CYS A CA 1
ATOM 1575 C C . CYS A 1 196 ? -8.015 25.966 61.466 1.00 27.33 196 CYS A C 1
ATOM 1577 O O . CYS A 1 196 ? -7.684 26.509 60.422 1.00 27.33 196 CYS A O 1
ATOM 1579 N N . ILE A 1 197 ? -8.380 24.682 61.564 1.00 33.41 197 ILE A N 1
ATOM 1580 C CA . ILE A 1 197 ? -9.374 23.954 60.747 1.00 33.41 197 ILE A CA 1
ATOM 1581 C C . ILE A 1 197 ? -9.144 23.824 59.213 1.00 33.41 197 ILE A C 1
ATOM 1583 O O . ILE A 1 197 ? -9.295 24.746 58.424 1.00 33.41 197 ILE A O 1
ATOM 1587 N N . GLN A 1 198 ? -8.858 22.573 58.821 1.00 34.69 198 GLN A N 1
ATOM 1588 C CA . GLN A 1 198 ? -8.978 21.915 57.498 1.00 34.69 198 GLN A CA 1
ATOM 1589 C C . GLN A 1 198 ? -10.409 22.047 56.891 1.00 34.69 198 GLN A C 1
ATOM 1591 O O . GLN A 1 198 ? -11.339 22.150 57.686 1.00 34.69 198 GLN A O 1
ATOM 1596 N N . PRO A 1 199 ? -10.656 21.927 55.554 1.00 43.78 199 PRO A N 1
ATOM 1597 C CA . PRO A 1 199 ? -10.274 20.721 54.808 1.00 43.78 199 PRO A CA 1
ATOM 1598 C C . PRO A 1 199 ? -9.863 20.838 53.322 1.00 43.78 199 PRO A C 1
ATOM 1600 O O . PRO A 1 199 ? -10.242 21.720 52.562 1.00 43.78 199 PRO A O 1
ATOM 1603 N N . ARG A 1 200 ? -9.085 19.815 52.945 1.00 42.00 200 ARG A N 1
ATOM 1604 C CA . ARG A 1 200 ? -8.792 19.237 51.620 1.00 42.00 200 ARG A CA 1
ATOM 1605 C C . ARG A 1 200 ? -9.719 19.607 50.448 1.00 42.00 200 ARG A C 1
ATOM 1607 O O . ARG A 1 200 ? -10.913 19.337 50.489 1.00 42.00 200 ARG A O 1
ATOM 1614 N N . SER A 1 201 ? -9.101 19.867 49.293 1.00 33.84 201 SER A N 1
ATOM 1615 C CA . SER A 1 201 ? -9.483 19.193 48.042 1.00 33.84 201 SER A CA 1
ATOM 1616 C C . SER A 1 201 ? -8.265 18.978 47.129 1.00 33.84 201 SER A C 1
ATOM 1618 O O . SER A 1 201 ? -7.466 19.868 46.854 1.00 33.84 201 SER A O 1
ATOM 1620 N N . SER A 1 202 ? -8.087 17.723 46.725 1.00 48.12 202 SER A N 1
ATOM 1621 C CA . SER A 1 202 ? -7.133 17.241 45.725 1.00 48.12 202 SER A CA 1
ATOM 1622 C C . SER A 1 202 ? -7.902 17.149 44.411 1.00 48.12 202 SER A C 1
ATOM 1624 O O . SER A 1 202 ? -8.929 16.492 44.456 1.00 48.12 202 SER A O 1
ATOM 1626 N N . ILE A 1 203 ? -7.464 17.808 43.321 1.00 46.03 203 ILE A N 1
ATOM 1627 C CA . ILE A 1 203 ? -7.742 17.543 41.874 1.00 46.03 203 ILE A CA 1
ATOM 1628 C C . ILE A 1 203 ? -7.133 18.700 41.034 1.00 46.03 203 ILE A C 1
ATOM 1630 O O . ILE A 1 203 ? -7.828 19.487 40.416 1.00 46.03 203 ILE A O 1
ATOM 1634 N N . SER A 1 204 ? -5.807 18.880 40.996 1.00 43.94 204 SER A N 1
ATOM 1635 C CA . SER A 1 204 ? -5.225 19.889 40.069 1.00 43.94 204 SER A CA 1
ATOM 1636 C C . SER A 1 204 ? -3.935 19.455 39.372 1.00 43.94 204 SER A C 1
ATOM 1638 O O . SER A 1 204 ? -3.652 19.857 38.246 1.00 43.94 204 SER A O 1
ATOM 1640 N N . THR A 1 205 ? -3.177 18.521 39.942 1.00 46.56 205 THR A N 1
ATOM 1641 C CA . THR A 1 205 ? -1.830 18.226 39.424 1.00 46.56 205 THR A CA 1
ATOM 1642 C C . THR A 1 205 ? -1.796 17.287 38.206 1.00 46.56 205 THR A C 1
ATOM 1644 O O . THR A 1 205 ? -0.751 17.147 37.573 1.00 46.56 205 THR A O 1
ATOM 1647 N N . LEU A 1 206 ? -2.914 16.644 37.843 1.00 43.59 206 LEU A N 1
ATOM 1648 C CA . LEU A 1 206 ? -2.987 15.779 36.653 1.00 43.59 206 LEU A CA 1
ATOM 1649 C C . LEU A 1 206 ? -3.328 16.548 35.365 1.00 43.59 206 LEU A C 1
ATOM 1651 O O . LEU A 1 206 ? -2.910 16.122 34.290 1.00 43.59 206 LEU A O 1
ATOM 1655 N N . CYS A 1 207 ? -4.002 17.700 35.457 1.00 45.12 207 CYS A N 1
ATOM 1656 C CA . CYS A 1 207 ? -4.450 18.444 34.275 1.00 45.12 207 CYS A CA 1
ATOM 1657 C C . CYS A 1 207 ? -3.293 19.198 33.584 1.00 45.12 207 CYS A C 1
ATOM 1659 O O . CYS A 1 207 ? -3.176 19.201 32.360 1.00 45.12 207 CYS A O 1
ATOM 1661 N N . THR A 1 208 ? -2.342 19.731 34.356 1.00 49.94 208 THR A N 1
ATOM 1662 C CA . THR A 1 208 ? -1.192 20.487 33.824 1.00 49.94 208 THR A CA 1
ATOM 1663 C C . THR A 1 208 ? -0.149 19.612 33.120 1.00 49.94 208 THR A C 1
ATOM 1665 O O . THR A 1 208 ? 0.526 20.072 32.201 1.00 49.94 208 THR A O 1
ATOM 1668 N N . CYS A 1 209 ? -0.017 18.331 33.490 1.00 45.91 209 CYS A N 1
ATOM 1669 C CA . CYS A 1 209 ? 0.942 17.432 32.833 1.00 45.91 209 CYS A CA 1
ATOM 1670 C C . CYS A 1 209 ? 0.475 16.943 31.453 1.00 45.91 209 CYS A C 1
ATOM 1672 O O . CYS A 1 209 ? 1.322 16.685 30.597 1.00 45.91 209 CYS A O 1
ATOM 1674 N N . LEU A 1 210 ? -0.838 16.825 31.225 1.00 49.66 210 LEU A N 1
ATOM 1675 C CA . LEU A 1 210 ? -1.389 16.450 29.919 1.00 49.66 210 LEU A CA 1
ATOM 1676 C C . LEU A 1 210 ? -1.329 17.619 28.926 1.00 49.66 210 LEU A C 1
ATOM 1678 O O . LEU A 1 210 ? -0.930 17.411 27.781 1.00 49.66 210 LEU A O 1
ATOM 1682 N N . PHE A 1 211 ? -1.593 18.849 29.380 1.00 47.72 211 PHE A N 1
ATOM 1683 C CA . PHE A 1 211 ? -1.510 20.046 28.534 1.00 47.72 211 PHE A CA 1
ATOM 1684 C C . PHE A 1 211 ? -0.099 20.289 27.971 1.00 47.72 211 PHE A C 1
ATOM 1686 O O . PHE A 1 211 ? 0.064 20.464 26.765 1.00 47.72 211 PHE A O 1
ATOM 1693 N N . HIS A 1 212 ? 0.948 20.171 28.794 1.00 50.41 212 HIS A N 1
ATOM 1694 C CA . HIS A 1 212 ? 2.327 20.343 28.311 1.00 50.41 212 HIS A CA 1
ATOM 1695 C C . HIS A 1 212 ? 2.849 19.192 27.439 1.00 50.41 212 HIS A C 1
ATOM 1697 O O . HIS A 1 212 ? 3.840 19.357 26.723 1.00 50.41 212 HIS A O 1
ATOM 1703 N N . CYS A 1 213 ? 2.214 18.018 27.488 1.00 48.28 213 CYS A N 1
ATOM 1704 C CA . CYS A 1 213 ? 2.584 16.906 26.618 1.00 48.28 213 CYS A CA 1
ATOM 1705 C C . CYS A 1 213 ? 1.982 17.076 25.213 1.00 48.28 213 CYS A C 1
ATOM 1707 O O . CYS A 1 213 ? 2.666 16.793 24.230 1.00 48.28 213 CYS A O 1
ATOM 1709 N N . LEU A 1 214 ? 0.765 17.630 25.114 1.00 53.09 214 LEU A N 1
ATOM 1710 C CA . LEU A 1 214 ? 0.126 17.943 23.833 1.00 53.09 214 LEU A CA 1
ATOM 1711 C C . LEU A 1 214 ? 0.780 19.145 23.126 1.00 53.09 214 LEU A C 1
ATOM 1713 O O . LEU A 1 214 ? 1.042 19.074 21.926 1.00 53.09 214 LEU A O 1
ATOM 1717 N N . GLU A 1 215 ? 1.138 20.205 23.860 1.00 46.19 215 GLU A N 1
ATOM 1718 C CA . GLU A 1 215 ? 1.824 21.382 23.291 1.00 46.19 215 GLU A CA 1
ATOM 1719 C C . GLU A 1 215 ? 3.184 21.051 22.663 1.00 46.19 215 GLU A C 1
ATOM 1721 O O . GLU A 1 215 ? 3.577 21.655 21.663 1.00 46.19 215 GLU A O 1
ATOM 1726 N N . ARG A 1 216 ? 3.915 20.076 23.221 1.00 54.06 216 ARG A N 1
ATOM 1727 C CA . ARG A 1 216 ? 5.192 19.624 22.648 1.00 54.06 216 ARG A CA 1
ATOM 1728 C C . ARG A 1 216 ? 5.021 18.717 21.434 1.00 54.06 216 ARG A C 1
ATOM 1730 O O . ARG A 1 216 ? 5.928 18.670 20.610 1.00 54.06 216 ARG A O 1
ATOM 1737 N N . PHE A 1 217 ? 3.890 18.023 21.309 1.00 48.66 217 PHE A N 1
ATOM 1738 C CA . PHE A 1 217 ? 3.597 17.197 20.136 1.00 48.66 217 PHE A CA 1
ATOM 1739 C C . PHE A 1 217 ? 3.104 18.041 18.951 1.00 48.66 217 PHE A C 1
ATOM 1741 O O . PHE A 1 217 ? 3.509 17.796 17.818 1.00 48.66 217 PHE A O 1
ATOM 1748 N N . LEU A 1 218 ? 2.309 19.085 19.208 1.00 49.72 218 LEU A N 1
ATOM 1749 C CA . LEU A 1 218 ? 1.812 19.995 18.167 1.00 49.72 218 LEU A CA 1
ATOM 1750 C C . LEU A 1 218 ? 2.890 20.962 17.643 1.00 49.72 218 LEU A C 1
ATOM 1752 O O . LEU A 1 218 ? 2.910 21.262 16.450 1.00 49.72 218 LEU A O 1
ATOM 1756 N N . ASN A 1 219 ? 3.854 21.375 18.475 1.00 45.06 219 ASN A N 1
ATOM 1757 C CA . ASN A 1 219 ? 4.938 22.269 18.037 1.00 45.06 219 ASN A CA 1
ATOM 1758 C C . ASN A 1 219 ? 5.992 21.618 17.123 1.00 45.06 219 ASN A C 1
ATOM 1760 O O . ASN A 1 219 ? 6.781 22.332 16.511 1.00 45.06 219 ASN A O 1
ATOM 1764 N N . VAL A 1 220 ? 6.004 20.289 16.971 1.00 46.97 220 VAL A N 1
ATOM 1765 C CA . VAL A 1 220 ? 6.884 19.611 15.996 1.00 46.97 220 VAL A CA 1
ATOM 1766 C C . VAL A 1 220 ? 6.194 19.433 14.633 1.00 46.97 220 VAL A C 1
ATOM 1768 O O . VAL A 1 220 ? 6.870 19.240 13.628 1.00 46.97 220 VAL A O 1
ATOM 1771 N N . ALA A 1 221 ? 4.866 19.577 14.559 1.00 45.38 221 ALA A N 1
ATOM 1772 C CA . ALA A 1 221 ? 4.101 19.400 13.321 1.00 45.38 221 ALA A CA 1
ATOM 1773 C C . ALA A 1 221 ? 3.766 20.710 12.572 1.00 45.38 221 ALA A C 1
ATOM 1775 O O . ALA A 1 221 ? 3.271 20.641 11.451 1.00 45.38 221 ALA A O 1
ATOM 1776 N N . SER A 1 222 ? 4.047 21.896 13.135 1.00 45.28 222 SER A N 1
ATOM 1777 C CA . SER A 1 222 ? 3.606 23.183 12.552 1.00 45.28 222 SER A CA 1
ATOM 1778 C C . SER A 1 222 ? 4.720 24.157 12.125 1.00 45.28 222 SER A C 1
ATOM 1780 O O . SER A 1 222 ? 4.411 25.258 11.671 1.00 45.28 222 SER A O 1
ATOM 1782 N N . VAL A 1 223 ? 6.006 23.803 12.207 1.00 43.81 223 VAL A N 1
ATOM 1783 C CA . VAL A 1 223 ? 7.106 24.761 11.927 1.00 43.81 223 VAL A CA 1
ATOM 1784 C C . VAL A 1 223 ? 7.692 24.609 10.516 1.00 43.81 223 VAL A C 1
ATOM 1786 O O . VAL A 1 223 ? 8.871 24.852 10.290 1.00 43.81 223 VAL A O 1
ATOM 1789 N N . THR A 1 224 ? 6.906 24.214 9.505 1.00 46.94 224 THR A N 1
ATOM 1790 C CA . THR A 1 224 ? 7.443 24.264 8.125 1.00 46.94 224 THR A CA 1
ATOM 1791 C C . THR A 1 224 ? 6.482 24.569 6.979 1.00 46.94 224 THR A C 1
ATOM 1793 O O . THR A 1 224 ? 6.946 24.485 5.847 1.00 46.94 224 THR A O 1
ATOM 1796 N N . GLN A 1 225 ? 5.210 24.981 7.170 1.00 43.22 225 GLN A N 1
ATOM 1797 C CA . GLN A 1 225 ? 4.423 25.382 5.977 1.00 43.22 225 GLN A CA 1
ATOM 1798 C C . GLN A 1 225 ? 3.137 26.231 6.096 1.00 43.22 225 GLN A C 1
ATOM 1800 O O . GLN A 1 225 ? 2.426 26.301 5.098 1.00 43.22 225 GLN A O 1
ATOM 1805 N N . PHE A 1 226 ? 2.816 26.928 7.200 1.00 36.00 226 PHE A N 1
ATOM 1806 C CA . PHE A 1 226 ? 1.549 27.706 7.241 1.00 36.00 226 PHE A CA 1
ATOM 1807 C C . PHE A 1 226 ? 1.612 29.189 7.657 1.00 36.00 226 PHE A C 1
ATOM 1809 O O . PHE A 1 226 ? 0.586 29.861 7.659 1.00 36.00 226 PHE A O 1
ATOM 1816 N N . THR A 1 227 ? 2.789 29.767 7.908 1.00 42.62 227 THR A N 1
ATOM 1817 C CA . THR A 1 227 ? 2.936 31.202 8.255 1.00 42.62 227 THR A CA 1
ATOM 1818 C C . THR A 1 227 ? 3.479 32.079 7.120 1.00 42.62 227 THR A C 1
ATOM 1820 O O . THR A 1 227 ? 4.110 33.099 7.379 1.00 42.62 227 THR A O 1
ATOM 1823 N N . ALA A 1 228 ? 3.211 31.730 5.855 1.00 42.72 228 ALA A N 1
ATOM 1824 C CA . ALA A 1 228 ? 3.627 32.551 4.707 1.00 42.72 228 ALA A CA 1
ATOM 1825 C C . ALA A 1 228 ? 2.498 33.015 3.762 1.00 42.72 228 ALA A C 1
ATOM 1827 O O . ALA A 1 228 ? 2.780 33.828 2.892 1.00 42.72 228 ALA A O 1
ATOM 1828 N N . ASN A 1 229 ? 1.234 32.593 3.933 1.00 41.16 229 ASN A N 1
ATOM 1829 C CA . ASN A 1 229 ? 0.165 32.918 2.964 1.00 41.16 229 ASN A CA 1
ATOM 1830 C C . ASN A 1 229 ? -1.127 33.544 3.534 1.00 41.16 229 ASN A C 1
ATOM 1832 O O . ASN A 1 229 ? -2.128 33.590 2.829 1.00 41.16 229 ASN A O 1
ATOM 1836 N N . CYS A 1 230 ? -1.142 34.084 4.760 1.00 38.53 230 CYS A N 1
ATOM 1837 C CA . CYS A 1 230 ? -2.345 34.756 5.303 1.00 38.53 230 CYS A CA 1
ATOM 1838 C C . CYS A 1 230 ? -2.153 36.199 5.806 1.00 38.53 230 CYS A C 1
ATOM 1840 O O . CYS A 1 230 ? -3.106 36.800 6.284 1.00 38.53 23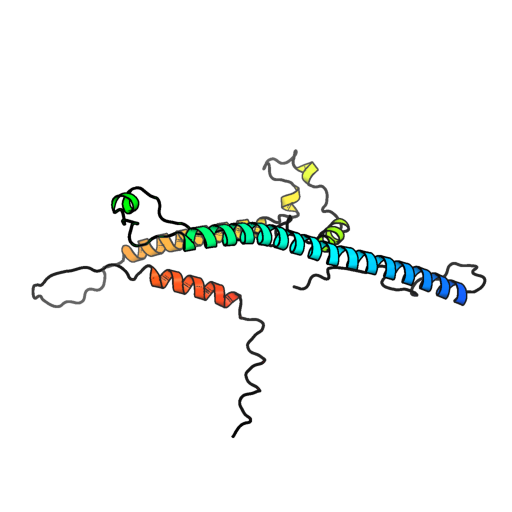0 CYS A O 1
ATOM 1842 N N . THR A 1 231 ? -0.983 36.820 5.622 1.00 43.84 231 THR A N 1
ATOM 1843 C CA . THR A 1 231 ? -0.744 38.234 5.996 1.00 43.84 231 THR A CA 1
ATOM 1844 C C . THR A 1 231 ? -0.506 39.171 4.806 1.00 43.84 231 THR A C 1
ATOM 1846 O O . THR A 1 231 ? 0.071 40.240 4.962 1.00 43.84 231 THR A O 1
ATOM 1849 N N . LYS A 1 232 ? -1.001 38.818 3.610 1.00 41.03 232 LYS A N 1
ATOM 1850 C CA . LYS A 1 232 ? -1.077 39.738 2.452 1.00 41.03 232 LYS A CA 1
ATOM 1851 C C . LYS A 1 232 ? -2.497 40.026 1.939 1.00 41.03 232 LYS A C 1
ATOM 1853 O O . LYS A 1 232 ? -2.634 40.660 0.905 1.00 41.03 232 LYS A O 1
ATOM 1858 N N . SER A 1 233 ? -3.549 39.626 2.663 1.00 42.41 233 SER A N 1
ATOM 1859 C CA . SER A 1 233 ? -4.950 39.845 2.240 1.00 42.41 233 SER A CA 1
ATOM 1860 C C . SER A 1 233 ? -5.805 40.678 3.211 1.00 42.41 233 SER A C 1
ATOM 1862 O O . SER A 1 233 ? -7.005 40.800 2.992 1.00 42.41 233 SER A O 1
ATOM 1864 N N . ALA A 1 234 ? -5.236 41.262 4.270 1.00 42.16 234 ALA A N 1
ATOM 1865 C CA . ALA A 1 234 ? -6.006 42.019 5.272 1.00 42.16 234 ALA A CA 1
ATOM 1866 C C . ALA A 1 234 ? -5.493 43.457 5.488 1.00 42.16 234 ALA A C 1
ATOM 1868 O O . ALA A 1 234 ? -5.603 44.010 6.576 1.00 42.16 234 ALA A O 1
ATOM 1869 N N . SER A 1 235 ? -4.929 44.070 4.444 1.00 44.66 235 SER A N 1
ATOM 1870 C CA . SER A 1 235 ? -4.572 45.497 4.421 1.00 44.66 235 SER A CA 1
ATOM 1871 C C . SER A 1 235 ? -4.863 46.103 3.043 1.00 44.66 235 SER A C 1
ATOM 1873 O O . SER A 1 235 ? -3.969 46.611 2.371 1.00 44.66 235 SER A O 1
ATOM 1875 N N . ALA A 1 236 ? -6.109 45.965 2.594 1.00 46.81 236 ALA A N 1
ATOM 1876 C CA . ALA A 1 236 ? -6.668 46.688 1.451 1.00 46.81 236 ALA A CA 1
ATOM 1877 C C . ALA A 1 236 ? -8.199 46.722 1.573 1.00 46.81 236 ALA A C 1
ATOM 1879 O O . ALA A 1 236 ? -8.911 46.168 0.744 1.00 46.81 236 ALA A O 1
ATOM 1880 N N . SER A 1 237 ? -8.711 47.278 2.672 1.00 43.59 237 SER A N 1
ATOM 1881 C CA . SER A 1 237 ? -10.126 47.645 2.839 1.00 43.59 237 SER A CA 1
ATOM 1882 C C . SER A 1 237 ? -10.248 48.656 3.982 1.00 43.59 237 SER A C 1
ATOM 1884 O O . SER A 1 237 ? -10.728 48.333 5.064 1.00 43.59 237 SER A O 1
ATOM 1886 N N . HIS A 1 238 ? -9.723 49.852 3.745 1.00 44.91 238 HIS A N 1
ATOM 1887 C CA . HIS A 1 238 ? -10.274 51.117 4.221 1.00 44.91 238 HIS A CA 1
ATOM 1888 C C . HIS A 1 238 ? -9.833 52.208 3.252 1.00 44.91 238 HIS A C 1
ATOM 1890 O O . HIS A 1 238 ? -8.659 52.143 2.816 1.00 44.91 238 HIS A O 1
#

Foldseek 3Di:
DDDPLADFPPPDQQPDDDDPPDPDPVVVSVVSSVVRVVSSVVSVVVVVVLVVVVVVVVVVVVVVVVVVVVVVVVVVVVVVVPDDPVPDDDDPVCVVPPDDDDDDPDDDDPCVDPVNDRPSNVVVVVPDDDPDPLQVCLVVDPVSDRRCVVVPDPCVVVVVVVVVVVVVVVVVVVVVVVVVVPPDDDDDDDDDDDDDDDDDDDDDPVVVVVVVVVVVVVVVVPPDDDPPPDPPPPPDDD

Nearest PDB structures (foldseek):
  4n78-assembly1_D  TM=9.203E-01  e=7.758E-16  Homo sapiens
  7usc-assembly1_C  TM=9.530E-01  e=3.227E-15  Homo sapiens
  3p8c-assembly1_D  TM=8.162E-01  e=4.058E-16  Homo sa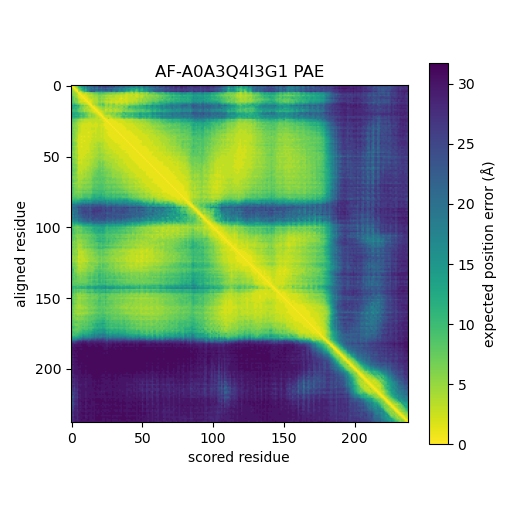piens

Solvent-accessible surface area (backbone atoms only — not comparable to full-atom values): 15584 Å² total; per-residue (Å²): 131,90,72,86,55,79,85,56,54,64,83,66,59,81,81,73,83,80,72,88,90,62,94,48,64,68,60,52,52,51,53,50,28,51,54,36,50,53,41,28,50,54,39,50,52,53,54,49,49,55,52,53,51,53,52,47,53,51,51,50,54,49,49,55,54,48,53,59,48,48,56,52,49,56,55,47,51,55,53,60,73,68,61,56,81,91,74,65,76,86,62,73,64,52,66,77,73,46,82,77,92,76,79,91,80,86,75,95,69,72,76,84,37,85,88,61,56,51,68,54,55,47,54,55,56,69,72,47,87,74,77,77,76,39,57,76,55,24,84,79,43,93,82,71,52,63,39,37,53,81,78,57,51,91,60,50,65,59,51,55,50,52,52,52,52,52,52,51,53,52,50,54,53,52,49,57,51,52,60,67,72,61,82,80,88,79,90,75,91,81,86,89,84,87,88,84,84,86,83,88,84,89,89,63,80,68,60,62,61,54,53,60,53,51,57,59,57,52,64,72,75,61,82,82,85,73,91,82,81,76,88,84,80,82,85,84,86,130

Radius of gyration: 34.25 Å; Cα contacts (8 Å, |Δi|>4): 44; chains: 1; bounding box: 76×70×112 Å